Protein AF-A0A920DRE2-F1 (afdb_monomer)

Radius of gyration: 30.65 Å; Cα contacts (8 Å, |Δi|>4): 405; chains: 1; bounding box: 50×64×79 Å

Structure (mmCIF, N/CA/C/O backbone):
data_AF-A0A920DRE2-F1
#
_entry.id   AF-A0A920DRE2-F1
#
loop_
_atom_site.group_PDB
_atom_site.id
_atom_site.type_symbol
_atom_site.label_atom_id
_atom_site.label_alt_id
_atom_site.label_comp_id
_atom_site.label_asym_id
_atom_site.label_entity_id
_atom_site.label_seq_id
_atom_site.pdbx_PDB_ins_code
_atom_site.Cartn_x
_atom_site.Cartn_y
_atom_site.Cartn_z
_atom_site.occupancy
_atom_site.B_iso_or_equiv
_atom_site.auth_seq_id
_atom_site.auth_comp_id
_atom_site.auth_asym_id
_atom_site.auth_atom_id
_atom_site.pdbx_PDB_model_num
ATOM 1 N N . MET A 1 1 ? 18.355 39.185 28.188 1.00 33.84 1 MET A N 1
ATOM 2 C CA . MET A 1 1 ? 17.967 39.351 26.769 1.00 33.84 1 MET A CA 1
ATOM 3 C C . MET A 1 1 ? 16.450 39.347 26.706 1.00 33.84 1 MET A C 1
ATOM 5 O O . MET A 1 1 ? 15.840 38.519 27.370 1.00 33.84 1 MET A O 1
ATOM 9 N N . LYS A 1 2 ? 15.850 40.334 26.035 1.00 27.66 2 LYS A N 1
ATOM 10 C CA . LYS A 1 2 ? 14.394 40.517 25.952 1.00 27.66 2 LYS A CA 1
ATOM 11 C C . LYS A 1 2 ? 13.778 39.334 25.193 1.00 27.66 2 LYS A C 1
ATOM 13 O O . LYS A 1 2 ? 14.087 39.172 24.019 1.00 27.66 2 LYS A O 1
ATOM 18 N N . LYS A 1 3 ? 12.932 38.526 25.841 1.00 26.20 3 LYS A N 1
ATOM 19 C CA . LYS A 1 3 ? 12.047 37.589 25.134 1.00 26.20 3 LYS A CA 1
ATOM 20 C C . LYS A 1 3 ? 10.824 38.381 24.666 1.00 26.20 3 LYS A C 1
ATOM 22 O O . LYS A 1 3 ? 10.102 38.941 25.489 1.00 26.20 3 LYS A O 1
ATOM 27 N N . SER A 1 4 ? 10.663 38.504 23.353 1.00 25.48 4 SER A N 1
ATOM 28 C CA . SER A 1 4 ? 9.480 39.104 22.737 1.00 25.48 4 SER A CA 1
ATOM 29 C C . SER A 1 4 ? 8.322 38.113 22.815 1.00 25.48 4 SER A C 1
ATOM 31 O O . SER A 1 4 ? 8.439 36.993 22.329 1.00 25.48 4 SER A O 1
ATOM 33 N N . PHE A 1 5 ? 7.216 38.530 23.426 1.00 26.61 5 PHE A N 1
ATOM 34 C CA . PHE A 1 5 ? 5.948 37.808 23.409 1.00 26.61 5 PHE A CA 1
ATOM 35 C C . PHE A 1 5 ? 5.155 38.259 22.179 1.00 26.61 5 PHE A C 1
ATOM 37 O O . PHE A 1 5 ? 4.789 39.432 22.091 1.00 26.61 5 PHE A O 1
ATOM 44 N N . TYR A 1 6 ? 4.874 37.352 21.246 1.00 24.66 6 TYR A N 1
ATOM 45 C CA . TYR A 1 6 ? 3.867 37.579 20.211 1.00 24.66 6 TYR A CA 1
ATOM 46 C C . TYR A 1 6 ? 2.564 36.920 20.671 1.00 24.66 6 TYR A C 1
ATOM 48 O O . TYR A 1 6 ? 2.506 35.713 20.880 1.00 24.66 6 TYR A O 1
ATOM 56 N N . LYS A 1 7 ? 1.542 37.748 20.910 1.00 25.42 7 LYS A N 1
ATOM 57 C CA . LYS A 1 7 ? 0.188 37.346 21.311 1.00 25.42 7 LYS A CA 1
ATOM 58 C C . LYS A 1 7 ? -0.649 37.081 20.058 1.00 25.42 7 LYS A C 1
ATOM 60 O O . LYS A 1 7 ? -0.904 38.018 19.304 1.00 25.42 7 LYS A O 1
ATOM 65 N N . LEU A 1 8 ? -1.123 35.850 19.886 1.00 22.75 8 LEU A N 1
ATOM 66 C CA . LEU A 1 8 ? -2.226 35.500 18.990 1.00 22.75 8 LEU A CA 1
ATOM 67 C C . LEU A 1 8 ? -3.321 34.870 19.862 1.00 22.75 8 LEU A C 1
ATOM 69 O O . LEU A 1 8 ? -3.057 33.898 20.560 1.00 22.75 8 LEU A O 1
ATOM 73 N N . TYR A 1 9 ? -4.517 35.459 19.884 1.00 25.69 9 TYR A N 1
ATOM 74 C CA . TYR A 1 9 ? -5.671 34.913 20.607 1.00 25.69 9 TYR A CA 1
ATOM 75 C C . TYR A 1 9 ? -6.616 34.261 19.605 1.00 25.69 9 TYR A C 1
ATOM 77 O O . TYR A 1 9 ? -7.037 34.921 18.656 1.00 25.69 9 TYR A O 1
ATOM 85 N N . MET A 1 10 ? -6.968 32.999 19.843 1.00 23.86 10 MET A N 1
ATOM 86 C CA . MET A 1 10 ? -7.998 32.274 19.105 1.00 23.86 10 MET A CA 1
ATOM 87 C C . MET A 1 10 ? -8.999 31.709 20.118 1.00 23.86 10 MET A C 1
ATOM 89 O O . MET A 1 10 ? -8.646 30.889 20.960 1.00 23.86 10 MET A O 1
ATOM 93 N N . VAL A 1 11 ? -10.244 32.182 20.067 1.00 26.33 11 VAL A N 1
ATOM 94 C CA . VAL A 1 11 ? -11.384 31.515 20.707 1.00 26.33 11 VAL A CA 1
ATOM 95 C C . VAL A 1 11 ? -11.780 30.373 19.776 1.00 26.33 11 VAL A C 1
ATOM 97 O O . VAL A 1 11 ? -12.257 30.635 18.673 1.00 26.33 11 VAL A O 1
ATOM 100 N N . VAL A 1 12 ? -11.569 29.122 20.185 1.00 27.23 12 VAL A N 1
ATOM 101 C CA . VAL A 1 12 ? -12.000 27.954 19.405 1.00 27.23 12 VAL A CA 1
ATOM 102 C C . VAL A 1 12 ? -13.261 27.376 20.038 1.00 27.23 12 VAL A C 1
ATOM 104 O O . VAL A 1 12 ? -13.226 26.620 21.005 1.00 27.23 12 VAL A O 1
ATOM 107 N N . LEU A 1 13 ? -14.399 27.756 19.454 1.00 27.34 13 LEU A N 1
ATOM 108 C CA . LEU A 1 13 ? -15.545 26.862 19.330 1.00 27.34 13 LEU A CA 1
ATOM 109 C C . LEU A 1 13 ? -15.077 25.634 18.540 1.00 27.34 13 LEU A C 1
ATOM 111 O O . LEU A 1 13 ? -14.463 25.804 17.490 1.00 27.34 13 LEU A O 1
ATOM 115 N N . LEU A 1 14 ? -15.350 24.439 19.069 1.00 29.88 14 LEU A N 1
ATOM 116 C CA . LEU A 1 14 ? -15.092 23.119 18.478 1.00 29.88 14 LEU A CA 1
ATOM 117 C C . LEU A 1 14 ? -14.875 23.130 16.953 1.00 29.88 14 LEU A C 1
ATOM 119 O O . LEU A 1 14 ? -15.844 23.154 16.200 1.00 29.88 14 LEU A O 1
ATOM 123 N N . PHE A 1 15 ? -13.619 23.008 16.521 1.00 23.97 15 PHE A N 1
ATOM 124 C CA . PHE A 1 15 ? -13.253 22.384 15.250 1.00 23.97 15 PHE A CA 1
ATOM 125 C C . PHE A 1 15 ? -11.921 21.633 15.419 1.00 23.97 15 PHE A C 1
ATOM 127 O O . PHE A 1 15 ? -10.964 22.211 15.938 1.00 23.97 15 PHE A O 1
ATOM 134 N N . PRO A 1 16 ? -11.840 20.354 15.005 1.00 30.47 16 PRO A N 1
ATOM 135 C CA . PRO A 1 16 ? -10.576 19.642 14.901 1.00 30.47 16 PRO A CA 1
ATOM 136 C C . PRO A 1 16 ? -9.774 20.232 13.734 1.00 30.47 16 PRO A C 1
ATOM 138 O O . PRO A 1 16 ? -10.354 20.563 12.705 1.00 30.47 16 PRO A O 1
ATOM 141 N N . CYS A 1 17 ? -8.455 20.357 13.908 1.00 30.59 17 CYS A N 1
ATOM 142 C CA . CYS A 1 17 ? -7.470 20.697 12.874 1.00 30.59 17 CYS A CA 1
ATOM 143 C C . CYS A 1 17 ? -7.881 21.790 11.868 1.00 30.59 17 CYS A C 1
ATOM 145 O O . CYS A 1 17 ? -8.391 21.500 10.792 1.00 30.59 17 CYS A O 1
ATOM 147 N N . TYR A 1 18 ? -7.495 23.037 12.138 1.00 30.70 18 TYR A N 1
ATOM 148 C CA . TYR A 1 18 ? -7.110 23.945 11.058 1.00 30.70 18 TYR A CA 1
ATOM 149 C C . TYR 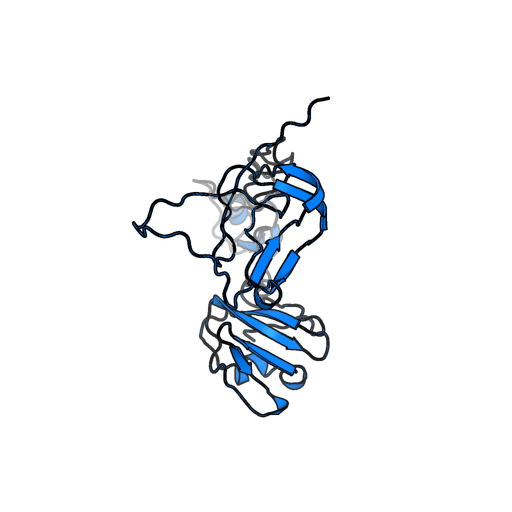A 1 18 ? -5.790 24.627 11.410 1.00 30.70 18 TYR A C 1
ATOM 151 O O . TYR A 1 18 ? -5.734 25.691 12.021 1.00 30.70 18 TYR A O 1
ATOM 159 N N . MET A 1 19 ? -4.708 23.972 10.986 1.00 40.88 19 MET A N 1
ATOM 160 C CA . MET A 1 19 ? -3.486 24.660 10.604 1.00 40.88 19 MET A CA 1
ATOM 161 C C . MET A 1 19 ? -3.821 25.679 9.516 1.00 40.88 19 MET A C 1
ATOM 163 O O . MET A 1 19 ? -4.183 25.271 8.426 1.00 40.88 19 MET A O 1
ATOM 167 N N . TYR A 1 20 ? -3.691 26.972 9.797 1.00 30.67 20 TYR A N 1
ATOM 168 C CA . TYR A 1 20 ? -3.293 28.037 8.862 1.00 30.67 20 TYR A CA 1
ATOM 169 C C . TYR A 1 20 ? -2.983 29.247 9.766 1.00 30.67 20 TYR A C 1
ATOM 171 O O . TYR A 1 20 ? -3.849 29.691 10.505 1.00 30.67 20 TYR A O 1
ATOM 179 N N . SER A 1 21 ? -1.778 29.809 9.848 1.00 33.06 21 SER A N 1
ATOM 180 C CA . SER A 1 21 ? -0.809 30.057 8.786 1.00 33.06 21 SER A CA 1
ATOM 181 C C . SER A 1 21 ? 0.595 30.359 9.350 1.00 33.06 21 SER A C 1
ATOM 183 O O . SER A 1 21 ? 0.713 31.143 10.289 1.00 33.06 21 SER A O 1
ATOM 185 N N . GLN A 1 22 ? 1.625 29.859 8.656 1.00 36.50 22 GLN A N 1
ATOM 186 C CA . GLN A 1 22 ? 3.032 30.319 8.643 1.00 36.50 22 GLN A CA 1
ATOM 187 C C . GLN A 1 22 ? 4.060 29.790 9.655 1.00 36.50 22 GLN A C 1
ATOM 189 O O . GLN A 1 22 ? 5.077 30.438 9.886 1.00 36.50 22 GLN A O 1
ATOM 194 N N . SER A 1 23 ? 3.930 28.552 10.116 1.00 47.53 23 SER A N 1
ATOM 195 C CA . SER A 1 23 ? 5.134 27.798 10.480 1.00 47.53 23 SER A CA 1
ATOM 196 C C . SER A 1 23 ? 4.833 26.311 10.415 1.00 47.53 23 SER A C 1
ATOM 198 O O . SER A 1 23 ? 4.235 25.768 11.342 1.00 47.53 23 SER A O 1
ATOM 200 N N . ASN A 1 24 ? 5.224 25.650 9.321 1.00 63.78 24 ASN A N 1
ATOM 201 C CA . ASN A 1 24 ? 5.380 24.201 9.354 1.00 63.78 24 ASN A CA 1
ATOM 202 C C . ASN A 1 24 ? 6.429 23.950 10.432 1.00 63.78 24 ASN A C 1
ATOM 204 O O . ASN A 1 24 ? 7.596 24.193 10.172 1.00 63.78 24 ASN A O 1
ATOM 208 N N . THR A 1 25 ? 6.039 23.629 11.658 1.00 67.69 25 THR A N 1
ATOM 209 C CA . THR A 1 25 ? 6.980 23.398 12.754 1.00 67.69 25 THR A CA 1
ATOM 210 C C . THR A 1 25 ? 6.566 22.151 13.507 1.00 67.69 25 THR A C 1
ATOM 212 O O . THR A 1 25 ? 5.370 21.910 13.661 1.00 67.69 25 THR A O 1
ATOM 215 N N . TYR A 1 26 ? 7.536 21.361 13.954 1.00 74.56 26 TYR A N 1
ATOM 216 C CA . TYR A 1 26 ? 7.317 20.223 14.845 1.00 74.56 26 TYR A CA 1
ATOM 217 C C . TYR A 1 26 ? 8.166 20.374 16.109 1.00 74.56 26 TYR A C 1
ATOM 219 O O . TYR A 1 26 ? 9.116 21.158 16.144 1.00 74.56 26 TYR A O 1
ATOM 227 N N . CYS A 1 27 ? 7.780 19.656 17.161 1.00 74.06 27 CYS A N 1
ATOM 228 C CA . CYS A 1 27 ? 8.502 19.636 18.425 1.00 74.06 27 CYS A CA 1
ATOM 229 C C . CYS A 1 27 ? 9.644 18.616 18.354 1.00 74.06 27 CYS A C 1
ATOM 231 O O . CYS A 1 27 ? 9.386 17.414 18.275 1.00 74.06 27 CYS A O 1
ATOM 233 N N . GLU A 1 28 ? 10.895 19.075 18.404 1.00 75.94 28 GLU A N 1
ATOM 234 C CA . GLU A 1 28 ? 12.047 18.217 18.699 1.00 75.94 28 GLU A CA 1
ATOM 235 C C . GLU A 1 28 ? 12.201 18.092 20.215 1.00 75.94 28 GLU A C 1
ATOM 237 O O . GLU A 1 28 ? 12.994 18.782 20.857 1.00 75.94 28 GLU A O 1
ATOM 242 N N . GLY A 1 29 ? 11.366 17.238 20.797 1.00 74.75 29 GLY A N 1
ATOM 243 C CA . GLY A 1 29 ? 11.276 17.027 22.233 1.00 74.75 29 GLY A CA 1
ATOM 244 C C . GLY A 1 29 ? 9.998 16.285 22.594 1.00 74.75 29 GLY A C 1
ATOM 245 O O . GLY A 1 29 ? 9.343 15.686 21.739 1.00 74.75 29 GLY A O 1
ATOM 246 N N . GLU A 1 30 ? 9.636 16.327 23.870 1.00 76.56 30 GLU A N 1
ATOM 247 C CA . GLU A 1 30 ? 8.360 15.785 24.322 1.00 76.56 30 GLU A CA 1
ATOM 248 C C . GLU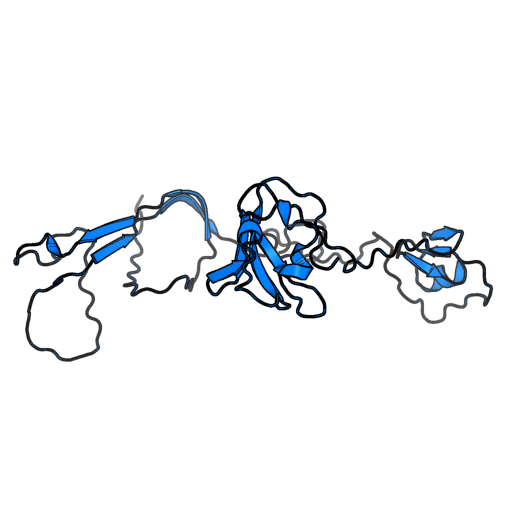 A 1 30 ? 7.274 16.856 24.175 1.00 76.56 30 GLU A C 1
ATOM 250 O O . GLU A 1 30 ? 7.407 17.979 24.667 1.00 76.56 30 GLU A O 1
ATOM 255 N N . TRP A 1 31 ? 6.191 16.526 23.470 1.00 78.94 31 TRP A N 1
ATOM 256 C CA . TRP A 1 31 ? 5.009 17.378 23.456 1.00 78.94 31 TRP A CA 1
ATOM 257 C C . TRP A 1 31 ? 4.231 17.153 24.749 1.00 78.94 31 TRP A C 1
ATOM 259 O O . TRP A 1 31 ? 3.712 16.063 24.985 1.00 78.94 31 TRP A O 1
ATOM 269 N N . ILE A 1 32 ? 4.162 18.179 25.594 1.00 74.44 32 ILE A N 1
ATOM 270 C CA . ILE A 1 32 ? 3.475 18.101 26.876 1.00 74.44 32 ILE A CA 1
ATOM 271 C C . ILE A 1 32 ? 2.060 18.631 26.695 1.00 74.44 32 ILE A C 1
ATOM 273 O O . ILE A 1 32 ? 1.843 19.835 26.543 1.00 74.44 32 ILE A O 1
ATOM 277 N N . GLU A 1 33 ? 1.089 17.723 26.750 1.00 76.12 33 GLU A N 1
ATOM 278 C CA . GLU A 1 33 ? -0.322 18.089 26.750 1.00 76.12 33 GLU A CA 1
ATOM 279 C C . GLU A 1 33 ? -0.727 18.655 28.115 1.00 76.12 33 GLU A C 1
ATOM 281 O O . GLU A 1 33 ? -0.626 17.988 29.149 1.00 76.12 33 GLU A O 1
ATOM 286 N N . GLN A 1 34 ? -1.209 19.899 28.132 1.00 67.44 34 GLN A N 1
ATOM 287 C CA . GLN A 1 34 ? -1.695 20.555 29.347 1.00 67.44 34 GLN A CA 1
ATOM 288 C C . GLN A 1 34 ? -3.077 21.148 29.130 1.00 67.44 34 GLN A C 1
ATOM 290 O O . GLN A 1 34 ? -3.251 22.351 28.947 1.00 67.44 34 GLN A O 1
ATOM 295 N N . ILE A 1 35 ? -4.081 20.283 29.214 1.00 66.75 35 ILE A N 1
ATOM 296 C CA . ILE A 1 35 ? -5.480 20.667 29.068 1.00 66.75 35 ILE A CA 1
ATOM 297 C C . ILE A 1 35 ? -6.120 20.760 30.450 1.00 66.75 35 ILE A C 1
ATOM 299 O O . ILE A 1 35 ? -6.204 19.776 31.185 1.00 66.75 35 ILE A O 1
ATOM 303 N N . THR A 1 36 ? -6.610 21.945 30.806 1.00 62.81 36 THR A N 1
ATOM 304 C CA . THR A 1 36 ? -7.344 22.163 32.058 1.00 62.81 36 THR A CA 1
ATOM 305 C C . THR A 1 36 ? -8.793 22.518 31.763 1.00 62.81 36 THR A C 1
ATOM 307 O O . THR A 1 36 ? -9.072 23.517 31.106 1.00 62.81 36 THR A O 1
ATOM 310 N N . THR A 1 37 ? -9.726 21.706 32.264 1.00 57.59 37 THR A N 1
ATOM 311 C CA . THR A 1 37 ? -11.170 21.932 32.099 1.00 57.59 37 THR A CA 1
ATOM 312 C C . THR A 1 37 ? -11.787 22.416 33.406 1.00 57.59 37 THR A C 1
ATOM 314 O O . THR A 1 37 ? -11.681 21.756 34.439 1.00 57.59 37 THR A O 1
ATOM 317 N N . TYR A 1 38 ? -12.478 23.549 33.355 1.00 58.09 38 TYR A N 1
ATOM 318 C CA . TYR A 1 38 ? -13.209 24.134 34.471 1.00 58.09 38 TYR A CA 1
ATOM 319 C C . TYR A 1 38 ? -14.711 24.025 34.227 1.00 58.09 38 TYR A C 1
ATOM 321 O O . TYR A 1 38 ? -15.209 24.423 33.177 1.00 58.09 38 TYR A O 1
ATOM 329 N N . ASN A 1 39 ? -15.449 23.528 35.219 1.00 52.97 39 ASN A N 1
ATOM 330 C CA . ASN A 1 39 ? -16.907 23.587 35.217 1.00 52.97 39 ASN A CA 1
ATOM 331 C C . ASN A 1 39 ? -17.358 24.959 35.722 1.00 52.97 39 ASN A C 1
ATOM 333 O O . ASN A 1 39 ? -16.993 25.369 36.826 1.00 52.97 39 ASN A O 1
ATOM 337 N N . CYS A 1 40 ? -18.200 25.647 34.958 1.00 51.44 40 CYS A N 1
ATOM 338 C CA . CYS A 1 40 ? -18.738 26.942 35.362 1.00 51.44 40 CYS A CA 1
ATOM 339 C C . CYS A 1 40 ? -19.750 26.855 36.522 1.00 51.44 40 CYS A C 1
ATOM 341 O O . CYS A 1 40 ? -20.127 27.875 37.084 1.00 51.44 40 CYS A O 1
ATOM 343 N N . SER A 1 41 ? -20.163 25.650 36.927 1.00 48.97 41 SER A N 1
ATOM 344 C CA . SER A 1 41 ? -21.101 25.405 38.032 1.00 48.97 41 SER A CA 1
ATOM 345 C C . SER A 1 41 ? -20.524 25.633 39.440 1.00 48.97 41 SER A 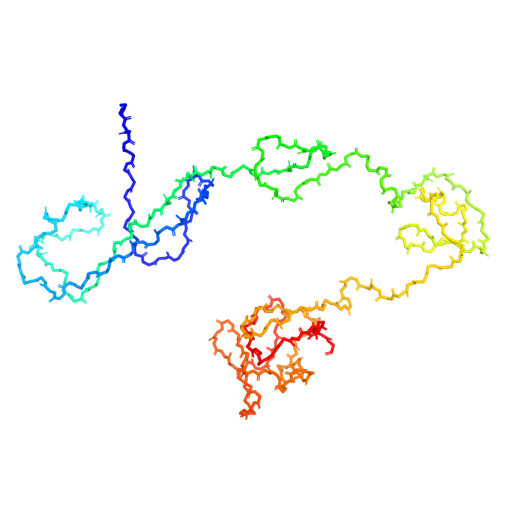C 1
ATOM 347 O O . SER A 1 41 ? -21.270 25.561 40.412 1.00 48.97 41 SER A O 1
ATOM 349 N N . SER A 1 42 ? -19.225 25.927 39.566 1.00 45.47 42 SER A N 1
ATOM 350 C CA . SER A 1 42 ? -18.546 26.180 40.851 1.00 45.47 42 SER A CA 1
ATOM 351 C C . SER A 1 42 ? -18.404 27.669 41.205 1.00 45.47 42 SER A C 1
ATOM 353 O O . SER A 1 42 ? -17.916 27.997 42.287 1.00 45.47 42 SER A O 1
ATOM 355 N N . PHE A 1 43 ? -18.792 28.579 40.307 1.00 47.88 43 PHE A N 1
ATOM 356 C CA . PHE A 1 43 ? -18.660 30.021 40.507 1.00 47.88 43 PHE A CA 1
ATOM 357 C C . PHE A 1 43 ? -19.996 30.605 40.976 1.00 47.88 43 PHE A C 1
ATOM 359 O O . PHE A 1 43 ? -20.886 30.874 40.175 1.00 47.88 43 PHE A O 1
ATOM 366 N N . ASN A 1 44 ? -20.146 30.808 42.287 1.00 44.25 44 ASN A N 1
ATOM 367 C CA . ASN A 1 44 ? -21.280 31.555 42.829 1.00 44.25 44 ASN A CA 1
ATOM 368 C C . ASN A 1 44 ? -21.169 33.036 42.420 1.00 44.25 44 ASN A C 1
ATOM 370 O O . ASN A 1 44 ? -20.309 33.753 42.924 1.00 44.25 44 ASN A O 1
ATOM 374 N N . GLU A 1 45 ? -22.030 33.438 41.483 1.00 46.56 45 GLU A N 1
ATOM 375 C CA . GLU A 1 45 ? -22.596 34.764 41.151 1.00 46.56 45 GLU A CA 1
ATOM 376 C C . GLU A 1 45 ? -21.736 36.056 41.154 1.00 46.56 45 GLU A C 1
ATOM 378 O O . GLU A 1 45 ? -22.261 37.104 40.782 1.00 46.56 45 GLU A O 1
ATOM 383 N N . GLN A 1 46 ? -20.436 36.061 41.468 1.00 45.25 46 GLN A N 1
ATOM 384 C CA . GLN A 1 46 ? -19.630 37.302 41.471 1.00 45.25 46 GLN A CA 1
ATOM 385 C C . GLN A 1 46 ? -18.187 37.195 40.956 1.00 45.25 46 GLN A C 1
ATOM 387 O O . GLN A 1 46 ? -17.385 38.096 41.197 1.00 45.25 46 GLN A O 1
ATOM 392 N N . VAL A 1 47 ? -17.832 36.162 40.193 1.00 41.94 47 VAL A N 1
ATOM 393 C CA . VAL A 1 47 ? -16.511 36.120 39.545 1.00 41.94 47 VAL A CA 1
ATOM 394 C C . VAL A 1 47 ? -16.657 36.538 38.085 1.00 41.94 47 VAL A C 1
ATOM 396 O O . VAL A 1 47 ? -16.952 35.719 37.219 1.00 41.94 47 VAL A O 1
ATOM 399 N N . SER A 1 48 ? -16.463 37.832 37.811 1.00 45.28 48 SER A N 1
ATOM 400 C CA . SER A 1 48 ? -16.085 38.279 36.471 1.00 45.28 48 SER A CA 1
ATOM 401 C C . SER A 1 48 ? -14.757 37.601 36.108 1.00 45.28 48 SER A C 1
ATOM 403 O O . SER A 1 48 ? -13.890 37.419 36.968 1.00 45.28 48 SER A O 1
ATOM 405 N N . CYS A 1 49 ? -14.551 37.240 34.838 1.00 40.94 49 CYS A N 1
ATOM 406 C CA . CYS A 1 49 ? -13.286 36.672 34.337 1.00 40.94 49 CYS A CA 1
ATOM 407 C C . CYS A 1 49 ? -12.068 37.619 34.489 1.00 40.94 49 CYS A C 1
ATOM 409 O O . CYS A 1 49 ? -11.008 37.361 33.930 1.00 40.94 49 CYS A O 1
ATOM 411 N N . GLU A 1 50 ? -12.204 38.722 35.227 1.00 42.06 50 GLU A N 1
ATOM 412 C CA . GLU A 1 50 ? -11.186 39.743 35.474 1.00 42.06 50 GLU A CA 1
ATOM 413 C C . GLU A 1 50 ? -10.076 39.269 36.424 1.00 42.06 50 GLU A C 1
ATOM 415 O O . GLU A 1 50 ? -9.010 39.877 36.446 1.00 42.06 50 GLU A O 1
ATOM 420 N N . ASN A 1 51 ? -10.288 38.178 37.173 1.00 41.62 51 ASN A N 1
ATOM 421 C CA . ASN A 1 51 ? -9.306 37.637 38.124 1.00 41.62 51 ASN A CA 1
ATOM 422 C C . ASN A 1 51 ? -8.588 36.360 37.646 1.00 41.62 51 ASN A C 1
ATOM 424 O O . ASN A 1 51 ? -7.888 35.726 38.436 1.00 41.62 51 ASN A O 1
ATOM 428 N N . ILE A 1 52 ? -8.746 35.968 36.377 1.00 44.41 52 ILE A N 1
ATOM 429 C CA . ILE A 1 52 ? -7.980 34.866 35.781 1.00 44.41 52 ILE A CA 1
ATOM 430 C C . ILE A 1 52 ? -6.831 35.471 34.973 1.00 44.41 52 ILE A C 1
ATOM 432 O O . ILE A 1 52 ? -7.051 36.130 33.954 1.00 44.41 52 ILE A O 1
ATOM 436 N N . ASP A 1 53 ? -5.601 35.253 35.440 1.00 37.88 53 ASP A N 1
ATOM 437 C CA . ASP A 1 53 ? -4.389 35.695 34.750 1.00 37.88 53 ASP A CA 1
ATOM 438 C C . ASP A 1 53 ? -4.325 35.025 33.363 1.00 37.88 53 ASP A C 1
ATOM 440 O O . ASP A 1 53 ? -4.254 33.802 33.258 1.00 37.88 53 ASP A O 1
ATOM 444 N N . GLY A 1 54 ? -4.453 35.820 32.293 1.00 35.34 54 GLY A N 1
ATOM 445 C CA . GLY A 1 54 ? -4.542 35.339 30.904 1.00 35.34 54 GLY A CA 1
ATOM 446 C C . GLY A 1 54 ? -5.875 35.594 30.184 1.00 35.34 54 GLY A C 1
ATOM 447 O O . GLY A 1 54 ? -5.911 35.510 28.954 1.00 35.34 54 GLY A O 1
ATOM 448 N N . CYS A 1 55 ? -6.946 35.986 30.884 1.00 36.12 55 CYS A N 1
ATOM 449 C CA . CYS A 1 55 ? -8.198 36.399 30.242 1.00 36.12 55 CYS A CA 1
ATOM 450 C C . CYS A 1 55 ? -8.082 37.819 29.660 1.00 36.12 55 CYS A C 1
ATOM 452 O O . CYS A 1 55 ? -7.811 38.780 30.377 1.00 36.12 55 CYS A O 1
ATOM 454 N N . ILE A 1 56 ? -8.326 37.977 28.354 1.00 35.22 56 ILE A N 1
ATOM 455 C CA . ILE A 1 56 ? -8.566 39.291 27.742 1.00 35.22 56 ILE A CA 1
ATOM 456 C C . ILE A 1 56 ? -9.988 39.331 27.193 1.00 35.22 56 ILE A C 1
ATOM 458 O O . ILE A 1 56 ? -10.405 38.424 26.476 1.00 35.22 56 ILE A O 1
ATOM 462 N N . TRP A 1 57 ? -10.702 40.421 27.468 1.00 34.88 57 TRP A N 1
ATOM 463 C CA . TRP A 1 57 ? -11.925 40.771 26.756 1.00 34.88 57 TRP A CA 1
ATOM 464 C C . TRP A 1 57 ? -11.638 40.922 25.256 1.00 34.88 57 TRP A C 1
ATOM 466 O O . TRP A 1 57 ? -10.929 41.844 24.847 1.00 34.88 57 TRP A O 1
ATOM 476 N N . GLN A 1 58 ? -12.205 40.051 24.422 1.00 35.09 58 GLN A N 1
ATOM 477 C CA . GLN A 1 58 ? -12.334 40.313 22.991 1.00 35.09 58 GLN A CA 1
ATOM 478 C C . GLN A 1 58 ? -13.782 40.685 22.683 1.00 35.09 58 GLN A C 1
ATOM 480 O O . GLN A 1 58 ? -14.688 39.866 22.793 1.00 35.09 58 GLN A O 1
ATOM 485 N N . TYR A 1 59 ? -13.992 41.939 22.284 1.00 32.66 59 TYR A N 1
ATOM 486 C CA . TYR A 1 59 ? -15.243 42.367 21.670 1.00 32.66 59 TYR A CA 1
ATOM 487 C C . TYR A 1 59 ? -15.325 41.752 20.269 1.00 32.66 59 TYR A C 1
ATOM 489 O O . TYR A 1 59 ? -14.682 42.245 19.342 1.00 32.66 59 TYR A O 1
ATOM 497 N N . SER A 1 60 ? -16.108 40.688 20.091 1.00 32.22 60 SER A N 1
ATOM 498 C CA . SER A 1 60 ? -16.525 40.259 18.758 1.00 32.22 60 SER A CA 1
ATOM 499 C C . SER A 1 60 ? -17.721 41.111 18.324 1.00 32.22 60 SER A C 1
ATOM 501 O O . SER A 1 60 ? -18.746 41.200 18.999 1.00 32.22 60 SER A O 1
ATOM 503 N N . TRP A 1 61 ? -17.571 41.821 17.208 1.00 26.42 61 TRP A N 1
ATOM 504 C CA . TRP A 1 61 ? -18.656 42.609 16.632 1.00 26.42 61 TRP A CA 1
ATOM 505 C C . TRP A 1 61 ? -19.648 41.675 15.942 1.00 26.42 61 TRP A C 1
ATOM 507 O O . TRP A 1 61 ? -19.376 41.146 14.868 1.00 26.42 61 TRP A O 1
ATOM 517 N N . GLY A 1 62 ? -20.805 41.494 16.574 1.00 28.89 62 GLY A N 1
ATOM 518 C CA . GLY A 1 62 ? -21.902 40.694 16.046 1.00 28.89 62 GLY A CA 1
ATOM 519 C C . GLY A 1 62 ? -23.125 40.716 16.956 1.00 28.89 62 GLY A C 1
ATOM 520 O O . GLY A 1 62 ? -23.551 39.670 17.421 1.00 28.89 62 GLY A O 1
ATOM 521 N N . GLY A 1 63 ? -23.685 41.902 17.215 1.00 27.03 63 GLY A N 1
ATOM 522 C CA . GLY A 1 63 ? -24.997 42.042 17.854 1.00 27.03 63 GLY A CA 1
ATOM 523 C C . GLY A 1 63 ? -25.041 43.096 18.955 1.00 27.03 63 GLY A C 1
ATOM 524 O O . GLY A 1 63 ? -24.245 43.085 19.887 1.00 27.03 63 GLY A O 1
ATOM 525 N N . TRP A 1 64 ? -26.004 44.011 18.851 1.00 29.20 64 TRP A N 1
ATOM 526 C CA . TRP A 1 64 ? -26.385 44.874 19.961 1.00 29.20 64 TRP A CA 1
ATOM 527 C C . TRP A 1 64 ? -27.169 44.042 20.974 1.00 29.20 64 TRP A C 1
ATOM 529 O O . TRP A 1 64 ? -28.322 43.694 20.727 1.00 29.20 64 TRP A O 1
ATOM 539 N N . VAL A 1 65 ? -26.575 43.789 22.135 1.00 31.94 65 VAL A N 1
ATOM 540 C CA . VAL A 1 65 ? -27.344 43.638 23.369 1.00 31.94 65 VAL A CA 1
ATOM 541 C C . VAL A 1 65 ? -26.748 44.598 24.383 1.00 31.94 65 VAL A C 1
ATOM 543 O O . VAL A 1 65 ? -25.639 44.436 24.881 1.00 31.94 65 VAL A O 1
ATOM 546 N N . SER A 1 66 ? -27.485 45.677 24.610 1.00 32.66 66 SER A N 1
ATOM 547 C CA . SER A 1 66 ? -27.316 46.553 25.754 1.00 32.66 66 SER A CA 1
ATOM 548 C C . SER A 1 66 ? -27.679 45.779 27.016 1.00 32.66 66 SER A C 1
ATOM 550 O O . SER A 1 66 ? -28.824 45.351 27.156 1.00 32.66 66 SER A O 1
ATOM 552 N N . GLY A 1 67 ? -26.738 45.649 2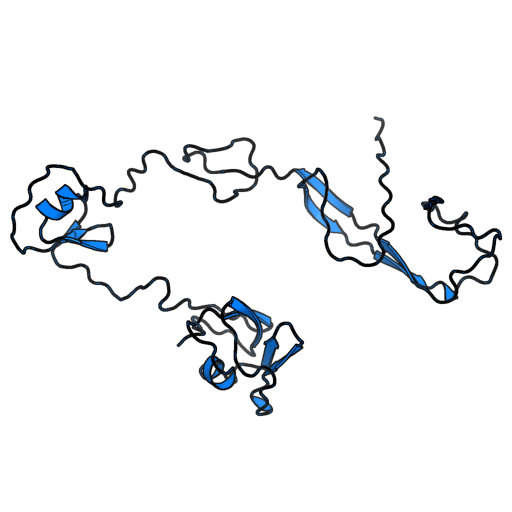7.941 1.00 30.00 67 GLY A N 1
ATOM 553 C CA . GLY A 1 67 ? -27.005 45.105 29.266 1.00 30.00 67 GLY A CA 1
ATOM 554 C C . GLY A 1 67 ? -25.881 44.191 29.698 1.00 30.00 67 GLY A C 1
ATOM 555 O O . GLY A 1 67 ? -25.737 43.094 29.174 1.00 30.00 67 GLY A O 1
ATOM 556 N N . GLY A 1 68 ? -25.077 44.654 30.651 1.00 44.44 68 GLY A N 1
ATOM 557 C CA . GLY A 1 68 ? -24.230 43.746 31.403 1.00 44.44 68 GLY A CA 1
ATOM 558 C C . GLY A 1 68 ? -25.117 42.733 32.119 1.00 44.44 68 GLY A C 1
ATOM 559 O O . GLY A 1 68 ? -25.992 43.111 32.894 1.00 44.44 68 GLY A O 1
ATOM 560 N N . SER A 1 69 ? -24.881 41.458 31.862 1.00 39.00 69 SER A N 1
ATOM 561 C CA . SER A 1 69 ? -25.222 40.394 32.787 1.00 39.00 69 SER A CA 1
ATOM 562 C C . SER A 1 69 ? -24.119 39.354 32.710 1.00 39.00 69 SER A C 1
ATOM 564 O O . SER A 1 69 ? -23.667 38.978 31.628 1.00 39.00 69 SER A O 1
ATOM 566 N N . ASN A 1 70 ? -23.680 38.932 33.891 1.00 49.12 70 ASN A N 1
ATOM 567 C CA . ASN A 1 70 ? -22.978 37.678 34.113 1.00 49.12 70 ASN A CA 1
ATOM 568 C C . ASN A 1 70 ? -23.706 36.540 33.370 1.00 49.12 70 ASN A C 1
ATOM 570 O O . ASN A 1 70 ? -24.884 36.705 33.065 1.00 49.12 70 ASN A O 1
ATOM 574 N N . ASP A 1 71 ? -23.008 35.443 33.049 1.00 41.81 71 ASP A N 1
ATOM 575 C CA . ASP A 1 71 ? -23.505 34.058 33.202 1.00 41.81 71 A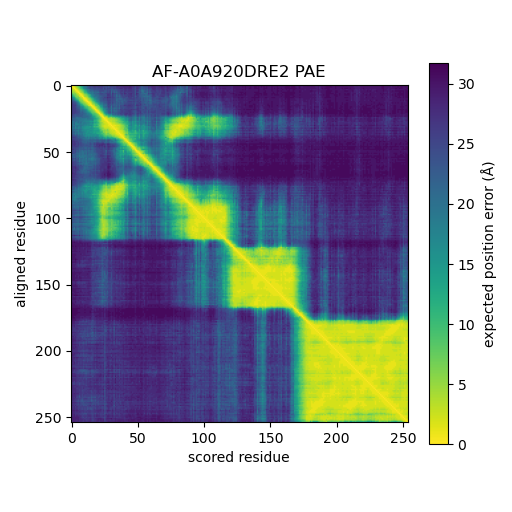SP A CA 1
ATOM 576 C C . ASP A 1 71 ? -22.767 33.079 32.266 1.00 41.81 71 ASP A C 1
ATOM 578 O O . ASP A 1 71 ? -23.164 32.846 31.126 1.00 41.81 71 ASP A O 1
ATOM 582 N N . CYS A 1 72 ? -21.732 32.402 32.781 1.00 44.31 72 CYS A N 1
ATOM 583 C CA . CYS A 1 72 ? -21.455 31.032 32.340 1.00 44.31 72 CYS A CA 1
ATOM 584 C C . CYS A 1 72 ? -22.376 30.100 33.148 1.00 44.31 72 CYS A C 1
ATOM 586 O O . CYS A 1 72 ? -21.946 29.439 34.088 1.00 44.31 72 CYS A O 1
ATOM 588 N N . LEU A 1 73 ? -23.677 30.089 32.852 1.00 42.62 73 LEU A N 1
ATOM 589 C CA . LEU A 1 73 ? -24.620 29.189 33.520 1.00 42.62 73 LEU A CA 1
ATOM 590 C C . LEU A 1 73 ? -24.559 27.803 32.862 1.00 42.62 73 LEU A C 1
ATOM 592 O O . LEU A 1 73 ? -25.151 27.568 31.814 1.00 42.62 73 LEU A O 1
ATOM 596 N N . GLY A 1 74 ? -23.825 26.878 33.490 1.00 44.22 74 GLY A N 1
ATOM 597 C CA . GLY A 1 74 ? -23.877 25.440 33.180 1.00 44.22 74 GLY A CA 1
ATOM 598 C C . GLY A 1 74 ? -22.915 24.913 32.104 1.00 44.22 74 GLY A C 1
ATOM 599 O O . GLY A 1 74 ? -23.093 23.781 31.664 1.00 44.22 74 GLY A O 1
ATOM 600 N N . GLY A 1 75 ? -21.908 25.690 31.687 1.00 52.06 75 GLY A N 1
ATOM 601 C CA . GLY A 1 75 ? -20.900 25.277 30.694 1.00 52.06 75 GLY A CA 1
ATOM 602 C C . GLY A 1 75 ? -19.569 24.766 31.272 1.00 52.06 75 GLY A C 1
ATOM 603 O O . GLY A 1 75 ? -19.343 24.792 32.484 1.00 52.06 75 GLY A O 1
ATOM 604 N N . GLN A 1 76 ? -18.669 24.335 30.381 1.00 50.97 76 GLN A N 1
ATOM 605 C CA . GLN A 1 76 ? -17.261 24.035 30.665 1.00 50.97 76 GLN A CA 1
ATOM 606 C C . GLN A 1 76 ? -16.349 24.992 29.890 1.00 50.97 76 GLN A C 1
ATOM 608 O O . GLN A 1 76 ? -16.614 25.289 28.727 1.00 50.97 76 GLN A O 1
ATOM 613 N N . ILE A 1 77 ? -15.265 25.447 30.517 1.00 56.22 77 ILE A N 1
ATOM 614 C CA . ILE A 1 77 ? -14.179 26.191 29.867 1.00 56.22 77 ILE A CA 1
ATOM 615 C C . ILE A 1 77 ? -12.965 25.275 29.819 1.00 56.22 77 ILE A C 1
ATOM 617 O O . ILE A 1 77 ? -12.540 24.768 30.854 1.00 56.22 77 ILE A O 1
ATOM 621 N N . THR A 1 78 ? -12.396 25.092 28.633 1.00 49.56 78 THR A N 1
ATOM 622 C CA . THR A 1 78 ? -11.164 24.322 28.448 1.00 49.56 78 THR A CA 1
ATOM 623 C C . THR A 1 78 ? -10.039 25.279 28.092 1.00 49.56 78 THR A C 1
ATOM 625 O O . THR A 1 78 ? -10.178 26.077 27.167 1.00 49.56 78 THR A O 1
ATOM 628 N N . ILE A 1 79 ? -8.946 25.214 28.845 1.00 60.88 79 ILE A N 1
ATOM 629 C CA . ILE A 1 79 ? -7.709 25.938 28.569 1.00 60.88 79 ILE A CA 1
ATOM 630 C C . ILE A 1 79 ? -6.690 24.910 28.095 1.00 60.88 79 ILE A C 1
ATOM 632 O O . ILE A 1 79 ? -6.385 23.971 28.830 1.00 60.88 79 ILE A O 1
ATOM 636 N N . ASP A 1 80 ? -6.187 25.096 26.881 1.00 62.72 80 ASP A N 1
ATOM 637 C CA . ASP A 1 80 ? -5.084 24.315 26.334 1.00 62.72 80 ASP A CA 1
ATOM 638 C C . ASP A 1 80 ? -3.788 25.122 26.477 1.00 62.72 80 ASP A C 1
ATOM 640 O O . ASP A 1 80 ? -3.566 26.108 25.776 1.00 62.72 80 ASP A O 1
ATOM 644 N N . ASN A 1 81 ? -2.969 24.724 27.446 1.00 66.38 81 ASN A N 1
ATOM 645 C CA . ASN A 1 81 ? -1.640 25.267 27.705 1.00 66.38 81 ASN A CA 1
ATOM 646 C C . ASN A 1 81 ? -0.547 24.303 27.220 1.00 66.38 81 ASN A C 1
ATOM 648 O O . ASN A 1 81 ? 0.567 24.347 27.742 1.00 66.38 81 ASN A O 1
ATOM 652 N N . SER A 1 82 ? -0.855 23.400 26.283 1.00 74.00 82 SER A N 1
ATOM 653 C CA . SER A 1 82 ? 0.122 22.437 25.773 1.00 74.00 82 SER A CA 1
ATOM 654 C C . SER A 1 82 ? 1.337 23.143 25.174 1.00 74.00 82 SER A C 1
ATOM 656 O O . SER A 1 82 ? 1.222 24.197 24.542 1.00 74.00 82 SER A O 1
ATOM 658 N N . TYR A 1 83 ? 2.519 22.573 25.389 1.00 75.69 83 TYR A N 1
ATOM 659 C CA . TYR A 1 83 ? 3.776 23.153 24.929 1.00 75.69 83 TYR A CA 1
ATOM 660 C C . TYR A 1 83 ? 4.789 22.072 24.553 1.00 75.69 83 TYR A C 1
ATOM 662 O O . TYR A 1 83 ? 4.734 20.942 25.032 1.00 75.69 83 TYR A O 1
ATOM 670 N N . CYS A 1 84 ? 5.745 22.442 23.701 1.00 77.69 84 CYS A N 1
ATOM 671 C CA . CYS A 1 84 ? 6.903 21.609 23.402 1.00 77.69 84 CYS A CA 1
ATOM 672 C C . CYS A 1 84 ? 7.945 21.770 24.514 1.00 77.69 84 CYS A C 1
ATOM 674 O O . CYS A 1 84 ? 8.446 22.881 24.717 1.00 77.69 84 CYS A O 1
ATOM 676 N N . ASP A 1 85 ? 8.293 20.690 25.216 1.00 77.88 85 ASP A N 1
ATOM 677 C CA . ASP A 1 85 ? 9.455 20.648 26.113 1.00 77.88 85 ASP A CA 1
ATOM 678 C C . ASP A 1 85 ? 10.722 20.351 25.293 1.00 77.88 85 ASP A C 1
ATOM 680 O O . ASP A 1 85 ? 11.357 19.302 25.401 1.00 77.88 85 ASP A O 1
ATOM 684 N N . GLY A 1 86 ? 11.018 21.260 24.365 1.00 76.69 86 GLY A N 1
ATOM 685 C CA . GLY A 1 86 ? 12.036 21.101 23.333 1.00 76.69 86 GLY A CA 1
ATOM 686 C C . GLY A 1 86 ? 12.084 22.299 22.388 1.00 76.69 86 GLY A C 1
ATOM 687 O O . GLY A 1 86 ? 11.503 23.356 22.660 1.00 76.69 86 GLY A O 1
ATOM 688 N N . GLU A 1 87 ? 12.791 22.152 21.270 1.00 77.94 87 GLU A N 1
ATOM 689 C CA . GLU A 1 87 ? 12.852 23.197 20.247 1.00 77.94 87 GLU A CA 1
ATOM 690 C C . GLU A 1 87 ? 11.732 23.024 19.214 1.00 77.94 87 GLU A C 1
ATOM 692 O O . GLU A 1 87 ? 11.433 21.924 18.754 1.00 77.94 87 GLU A O 1
ATOM 697 N N . MET A 1 88 ? 11.102 24.140 18.839 1.00 77.31 88 MET A N 1
ATOM 698 C CA . MET A 1 88 ? 10.171 24.175 17.712 1.00 77.31 88 MET A CA 1
ATOM 699 C C . MET A 1 88 ? 10.980 24.318 16.423 1.00 77.31 88 MET A C 1
ATOM 701 O O . MET A 1 88 ? 11.537 25.387 16.156 1.00 77.31 88 MET A O 1
ATOM 705 N N . VAL A 1 89 ? 11.036 23.259 15.620 1.00 77.38 89 VAL A N 1
ATOM 706 C CA . VAL A 1 89 ? 11.849 23.196 14.398 1.00 77.38 89 VAL A CA 1
ATOM 707 C C . VAL A 1 89 ? 10.978 23.403 13.179 1.00 77.38 89 VAL A C 1
ATOM 709 O O . VAL A 1 89 ? 9.933 22.777 13.058 1.00 77.38 89 VAL A O 1
ATOM 712 N N . SER A 1 90 ? 11.398 24.285 12.268 1.00 79.19 90 SER A N 1
ATOM 713 C CA . SER A 1 90 ? 10.669 24.544 11.021 1.00 79.19 90 SER A CA 1
ATOM 714 C C . SER A 1 90 ? 10.887 23.418 10.013 1.00 79.19 90 SER A C 1
ATOM 716 O O . SER A 1 90 ? 12.029 23.073 9.747 1.00 79.19 90 SER A O 1
ATOM 718 N N . VAL A 1 91 ? 9.821 22.871 9.433 1.00 79.00 91 VAL A N 1
ATOM 719 C CA . VAL A 1 91 ? 9.863 21.892 8.346 1.00 79.00 91 VAL A CA 1
ATOM 720 C C . VAL A 1 91 ? 10.053 22.616 7.021 1.00 79.00 91 VAL A C 1
ATOM 722 O O . VAL A 1 91 ? 9.207 23.401 6.576 1.00 79.00 91 VAL A O 1
ATOM 725 N N . PHE A 1 92 ? 11.154 22.283 6.375 1.00 83.62 92 PHE A N 1
ATOM 726 C CA . PHE A 1 92 ? 11.467 22.614 5.004 1.00 83.62 92 PHE A CA 1
ATOM 727 C C . PHE A 1 92 ? 11.356 21.322 4.197 1.00 83.62 92 PHE A C 1
ATOM 729 O O . PHE A 1 92 ? 12.176 20.417 4.340 1.00 83.62 92 PHE A O 1
ATOM 736 N N . LEU A 1 93 ? 10.304 21.234 3.386 1.00 83.88 93 LEU A N 1
ATOM 737 C CA . LEU A 1 93 ? 10.065 20.094 2.508 1.00 83.88 93 LEU A CA 1
ATOM 738 C C . LEU A 1 93 ? 10.953 20.179 1.259 1.00 83.88 93 LEU A C 1
ATOM 740 O O . LEU A 1 93 ? 11.156 21.268 0.707 1.00 83.88 93 LEU A O 1
ATOM 744 N N . GLY A 1 94 ? 11.473 19.036 0.825 1.00 89.12 94 GLY A N 1
ATOM 745 C CA . GLY A 1 94 ? 12.214 18.878 -0.424 1.00 89.12 94 GLY A CA 1
ATOM 746 C C . GLY A 1 94 ? 13.106 17.642 -0.399 1.00 89.12 94 GLY A C 1
ATOM 747 O O . GLY A 1 94 ? 13.296 17.037 0.649 1.00 89.12 94 GLY A O 1
ATOM 748 N N . CYS A 1 95 ? 13.697 17.296 -1.541 1.00 92.81 95 CYS A N 1
ATOM 749 C CA . CYS A 1 95 ? 14.578 16.137 -1.628 1.00 92.81 95 CYS A CA 1
ATOM 750 C C . CYS A 1 95 ? 15.796 16.257 -0.692 1.00 92.81 95 CYS A C 1
ATOM 752 O O . CYS A 1 95 ? 16.591 17.194 -0.822 1.00 92.81 95 CYS A O 1
ATOM 754 N N . THR A 1 96 ? 15.968 15.292 0.217 1.00 93.69 96 THR A N 1
ATOM 755 C CA . THR A 1 96 ? 17.089 15.252 1.175 1.00 93.69 96 THR A CA 1
ATOM 756 C C . THR A 1 96 ? 18.269 14.394 0.707 1.00 93.69 96 THR A C 1
ATOM 758 O O . THR A 1 96 ? 19.278 14.325 1.404 1.00 93.69 96 THR A O 1
ATOM 761 N N . ASP A 1 97 ? 18.157 13.723 -0.442 1.00 89.56 97 ASP A N 1
ATOM 762 C CA . ASP A 1 97 ? 19.212 12.870 -0.998 1.00 89.56 97 ASP A CA 1
ATOM 763 C C . ASP A 1 97 ? 20.225 13.698 -1.803 1.00 89.56 97 ASP A C 1
ATOM 765 O O . ASP A 1 97 ? 19.881 14.265 -2.838 1.00 89.56 97 ASP A O 1
ATOM 769 N N . GLU A 1 98 ? 21.481 13.748 -1.347 1.00 92.38 98 GLU A N 1
ATOM 770 C CA . GLU A 1 98 ? 22.573 14.491 -1.998 1.00 92.38 98 GLU A CA 1
ATOM 771 C C . GLU A 1 98 ? 22.894 14.007 -3.420 1.00 92.38 98 GLU A C 1
ATOM 773 O O . GLU A 1 98 ? 23.518 14.740 -4.192 1.00 92.38 98 GLU A O 1
ATOM 778 N N . SER A 1 99 ? 22.495 12.783 -3.775 1.00 85.44 99 SER A N 1
ATOM 779 C CA . SER A 1 99 ? 22.700 12.221 -5.109 1.00 85.44 99 SER A CA 1
ATOM 780 C C . SER A 1 99 ? 21.601 12.600 -6.107 1.00 85.44 99 SER A C 1
ATOM 782 O O . SER A 1 99 ? 21.798 12.437 -7.313 1.00 85.44 99 SER A O 1
ATOM 784 N N . ALA A 1 100 ? 20.484 13.173 -5.646 1.00 87.12 100 ALA A N 1
ATOM 785 C CA . ALA A 1 100 ? 19.398 13.626 -6.507 1.00 87.12 100 ALA A CA 1
ATOM 786 C C . ALA A 1 100 ? 19.726 14.949 -7.205 1.00 87.12 100 ALA A C 1
ATOM 788 O O . ALA A 1 100 ? 20.325 15.868 -6.646 1.00 87.12 100 ALA A O 1
ATOM 789 N N . SER A 1 101 ? 19.255 15.099 -8.438 1.00 87.38 101 SER A N 1
ATOM 790 C CA . SER A 1 101 ? 19.427 16.316 -9.235 1.00 87.38 101 SER A CA 1
ATOM 791 C C . SER A 1 101 ? 18.637 17.510 -8.710 1.00 87.38 101 SER A C 1
ATOM 793 O O . SER A 1 101 ? 19.016 18.650 -8.967 1.00 87.38 101 SER A O 1
ATOM 795 N N . ASN A 1 102 ? 17.577 17.276 -7.939 1.00 90.06 102 ASN A N 1
ATOM 796 C CA . ASN A 1 102 ? 16.860 18.301 -7.181 1.00 90.06 102 ASN A CA 1
ATOM 797 C C . ASN A 1 102 ? 17.107 18.237 -5.675 1.00 90.06 102 ASN A C 1
ATOM 799 O O . ASN A 1 102 ? 16.246 18.683 -4.910 1.00 90.06 102 ASN A O 1
ATOM 803 N N . TYR A 1 103 ? 18.260 17.717 -5.248 1.00 93.38 103 TYR A N 1
ATOM 804 C CA . TYR A 1 103 ? 18.687 17.819 -3.859 1.00 93.38 103 TYR A CA 1
ATOM 805 C C . TYR A 1 103 ? 18.521 19.251 -3.328 1.00 93.38 103 TYR A C 1
ATOM 807 O O . TYR A 1 103 ? 18.990 20.224 -3.931 1.00 93.38 103 TYR A O 1
ATOM 815 N N . ASN A 1 104 ? 17.868 19.383 -2.175 1.00 92.44 104 ASN A N 1
ATOM 816 C CA . ASN A 1 104 ? 17.666 20.646 -1.488 1.00 92.44 104 ASN A CA 1
ATOM 817 C C . ASN A 1 104 ? 18.347 20.608 -0.118 1.00 92.44 104 ASN A C 1
ATOM 819 O O . ASN A 1 104 ? 17.797 20.088 0.846 1.00 92.44 104 ASN A O 1
ATOM 823 N N . SER A 1 105 ? 19.501 21.266 0.003 1.00 93.94 105 SER A N 1
ATOM 824 C CA . SER A 1 105 ? 20.264 21.328 1.260 1.00 93.94 105 SER A CA 1
ATOM 825 C C . SER A 1 105 ? 19.559 22.062 2.405 1.00 93.94 105 SER A C 1
ATOM 827 O O . SER A 1 105 ? 20.039 22.038 3.534 1.00 93.94 105 SER A O 1
ATOM 829 N N . ASN A 1 106 ? 18.474 22.790 2.120 1.00 89.44 106 ASN A N 1
ATOM 830 C CA . ASN A 1 106 ? 17.657 23.424 3.152 1.00 89.44 106 ASN A CA 1
ATOM 831 C C . ASN A 1 106 ? 16.502 22.529 3.604 1.00 89.44 106 ASN A C 1
ATOM 833 O O . ASN A 1 106 ? 15.845 22.883 4.578 1.00 89.44 106 ASN A O 1
ATOM 837 N N . ALA A 1 107 ? 16.222 21.429 2.899 1.00 88.81 107 ALA A N 1
ATOM 838 C CA . ALA A 1 107 ? 15.179 20.501 3.292 1.00 88.81 107 ALA A CA 1
ATOM 839 C C . ALA A 1 107 ? 15.628 19.692 4.514 1.00 88.81 107 ALA A C 1
ATOM 841 O O . ALA A 1 107 ? 16.744 19.179 4.562 1.00 88.81 107 ALA A O 1
ATOM 842 N N . ASN A 1 108 ? 14.751 19.580 5.508 1.00 87.38 108 ASN A N 1
ATOM 843 C CA . ASN A 1 108 ? 14.944 18.711 6.671 1.00 87.38 108 ASN A CA 1
ATOM 844 C C . ASN A 1 108 ? 13.932 17.561 6.720 1.00 87.38 108 ASN A C 1
ATOM 846 O O . ASN A 1 108 ? 13.972 16.748 7.640 1.00 87.38 108 ASN A O 1
ATOM 850 N N . GLN A 1 109 ? 13.041 17.484 5.734 1.00 85.75 109 GLN A N 1
ATOM 851 C CA . GLN A 1 109 ? 12.108 16.386 5.566 1.00 85.75 109 GLN A CA 1
ATOM 852 C C . GLN A 1 109 ? 11.896 16.123 4.077 1.00 85.75 109 GLN A C 1
ATOM 854 O O . GLN A 1 109 ? 11.538 17.037 3.329 1.00 85.75 109 GLN A O 1
ATOM 859 N N . ASP A 1 110 ? 12.110 14.871 3.674 1.00 87.44 110 ASP A N 1
ATOM 860 C CA . ASP A 1 110 ? 11.883 14.432 2.301 1.00 87.44 110 ASP A CA 1
ATOM 861 C C . ASP A 1 110 ? 10.389 14.488 1.960 1.00 87.44 110 ASP A C 1
ATOM 863 O O . ASP A 1 110 ? 9.541 14.015 2.721 1.00 87.44 110 ASP A O 1
ATOM 867 N N . ASP A 1 111 ? 10.072 15.082 0.814 1.00 85.38 111 ASP A N 1
ATOM 868 C CA . ASP A 1 111 ? 8.718 15.174 0.267 1.00 85.38 111 ASP A CA 1
ATOM 869 C C . ASP A 1 111 ? 8.467 14.176 -0.874 1.00 85.38 111 ASP A C 1
ATOM 871 O O . ASP A 1 111 ? 7.399 14.197 -1.490 1.00 85.38 111 ASP A O 1
ATOM 875 N N . GLY A 1 112 ? 9.435 13.297 -1.153 1.00 83.81 112 GLY A N 1
ATOM 876 C CA . GLY A 1 112 ? 9.361 12.293 -2.210 1.00 83.81 112 GLY A CA 1
ATOM 877 C C . GLY A 1 112 ? 9.526 12.8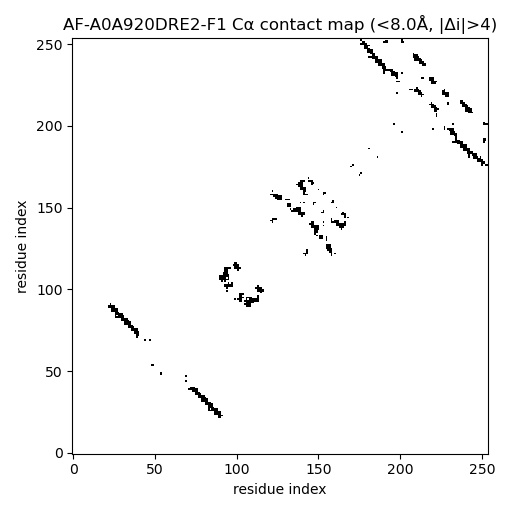75 -3.613 1.00 83.81 112 GLY A C 1
ATOM 878 O O . GLY A 1 112 ? 9.255 12.183 -4.593 1.00 83.81 112 GLY A O 1
ATOM 879 N N . SER A 1 113 ? 9.950 14.138 -3.738 1.00 84.12 113 SER A N 1
ATOM 880 C CA . SER A 1 113 ? 10.161 14.781 -5.038 1.00 84.12 113 SER A CA 1
ATOM 881 C C . SER A 1 113 ? 11.504 14.444 -5.692 1.00 84.12 113 SER A C 1
ATOM 883 O O . SER A 1 113 ? 11.729 14.890 -6.817 1.00 84.12 113 SER A O 1
ATOM 885 N N . CYS A 1 114 ? 12.403 13.704 -5.027 1.00 90.50 114 CYS A N 1
ATOM 886 C CA . CYS A 1 114 ? 13.741 13.379 -5.534 1.00 90.50 114 CYS A CA 1
ATOM 887 C C . CYS A 1 114 ? 13.710 12.795 -6.959 1.00 90.50 114 CYS A C 1
ATOM 889 O O . CYS A 1 114 ? 13.039 11.797 -7.219 1.00 90.50 114 CYS A O 1
ATOM 891 N N . TYR A 1 115 ? 14.476 13.388 -7.876 1.00 84.19 115 TYR A N 1
ATOM 892 C CA . TYR A 1 115 ? 14.745 12.845 -9.203 1.00 84.19 115 TYR A CA 1
ATOM 893 C C . TYR A 1 115 ? 16.239 12.860 -9.493 1.00 84.19 115 TYR A C 1
ATOM 895 O O . TYR A 1 115 ? 16.957 13.786 -9.124 1.00 84.19 115 TYR A O 1
ATOM 903 N N . PHE A 1 116 ? 16.701 11.833 -10.192 1.00 81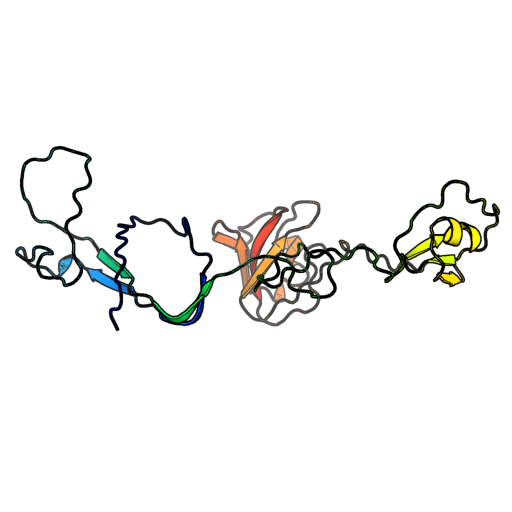.88 116 PHE A N 1
ATOM 904 C CA . PHE A 1 116 ? 18.105 11.618 -10.507 1.00 81.88 116 PHE A CA 1
ATOM 905 C C . PHE A 1 116 ? 18.262 11.747 -12.025 1.00 81.88 116 PHE A C 1
ATOM 907 O O . PHE A 1 116 ? 17.844 10.871 -12.782 1.00 81.88 116 PHE A O 1
ATOM 914 N N . GLU A 1 117 ? 18.807 12.868 -12.500 1.00 71.62 117 GLU A N 1
ATOM 915 C CA . GLU A 1 117 ? 19.185 13.022 -13.902 1.00 71.62 117 GLU A CA 1
ATOM 916 C C . GLU A 1 117 ? 20.416 12.159 -14.162 1.00 71.62 117 GLU A C 1
ATOM 918 O O . GLU A 1 117 ? 21.531 12.469 -13.740 1.00 71.62 117 GLU A O 1
ATOM 923 N N . ASN A 1 118 ? 20.184 11.091 -14.924 1.00 64.44 118 ASN A N 1
ATOM 924 C CA . ASN A 1 118 ? 21.146 10.066 -15.321 1.00 64.44 118 ASN A CA 1
ATOM 925 C C . ASN A 1 118 ? 21.415 9.021 -14.238 1.00 64.44 118 ASN A C 1
ATOM 927 O O . ASN A 1 118 ? 22.553 8.824 -13.811 1.00 64.44 118 ASN A O 1
ATOM 931 N N . ASN A 1 119 ? 20.370 8.276 -13.874 1.00 47.59 119 ASN A N 1
ATOM 932 C CA . ASN A 1 119 ? 20.585 6.985 -13.248 1.00 47.59 119 ASN A CA 1
ATOM 933 C C . ASN A 1 119 ? 21.057 5.978 -14.308 1.00 47.59 119 ASN A C 1
ATOM 935 O O . ASN A 1 119 ? 20.292 5.464 -15.117 1.00 47.59 119 ASN A O 1
ATOM 939 N N . LEU A 1 120 ? 22.357 5.694 -14.274 1.00 51.28 120 LEU A N 1
ATOM 940 C CA . LEU A 1 120 ? 22.929 4.438 -14.755 1.00 51.28 120 LEU A CA 1
ATOM 941 C C . LEU A 1 120 ? 22.647 3.285 -13.767 1.00 51.28 120 LEU A C 1
ATOM 943 O O . LEU A 1 120 ? 23.382 2.305 -13.766 1.00 51.28 120 LEU A O 1
ATOM 947 N N . ASP A 1 121 ? 21.559 3.353 -12.993 1.00 54.72 121 ASP A N 1
ATOM 948 C CA . ASP A 1 121 ? 20.866 2.168 -12.469 1.00 54.72 121 ASP A CA 1
ATOM 949 C C . ASP A 1 121 ? 20.000 1.599 -13.596 1.00 54.72 121 ASP A C 1
ATOM 951 O O . ASP A 1 121 ? 18.774 1.681 -13.634 1.00 54.72 121 ASP A O 1
ATOM 955 N N . GLN A 1 122 ? 20.722 1.142 -14.612 1.00 58.62 122 GLN A N 1
ATOM 956 C CA . GLN A 1 122 ? 20.250 0.882 -15.954 1.00 58.62 122 GLN A CA 1
ATOM 957 C C . GLN A 1 122 ? 19.373 -0.365 -15.974 1.00 58.62 122 GLN A C 1
ATOM 959 O O . GLN A 1 122 ? 19.868 -1.464 -16.203 1.00 58.62 122 GLN A O 1
ATOM 964 N N . CYS A 1 123 ? 18.064 -0.175 -15.824 1.00 68.62 123 CYS A N 1
ATOM 965 C CA . CYS A 1 123 ? 17.139 -0.965 -16.616 1.00 68.62 123 CYS A CA 1
ATOM 966 C C . CYS A 1 123 ? 15.836 -0.273 -16.995 1.00 68.62 123 CYS A C 1
ATOM 968 O O . CYS A 1 123 ? 14.756 -0.853 -16.939 1.00 68.62 123 CYS A O 1
ATOM 970 N N . ASP A 1 124 ? 15.950 0.974 -17.434 1.00 74.81 124 ASP A N 1
ATOM 971 C CA . ASP A 1 124 ? 14.845 1.632 -18.110 1.00 74.81 124 ASP A CA 1
ATOM 972 C C . ASP A 1 124 ? 14.965 1.398 -19.615 1.00 74.81 124 ASP A C 1
ATOM 974 O O . ASP A 1 124 ? 15.940 1.801 -20.258 1.00 74.81 124 ASP A O 1
ATOM 978 N N . ALA A 1 125 ? 13.955 0.741 -20.181 1.00 78.12 125 ALA A N 1
ATOM 979 C CA . ALA A 1 125 ? 13.865 0.530 -21.615 1.00 78.12 125 ALA A CA 1
ATOM 980 C C . ALA A 1 125 ? 13.735 1.877 -22.340 1.00 78.12 125 ALA A C 1
ATOM 982 O O . ALA A 1 125 ? 12.771 2.624 -22.152 1.00 78.12 125 ALA A O 1
ATOM 983 N N . ASN A 1 126 ? 14.693 2.178 -23.215 1.00 84.12 126 ASN A N 1
ATOM 984 C CA . ASN A 1 126 ? 14.655 3.344 -24.087 1.00 84.12 126 ASN A CA 1
ATOM 985 C C . ASN A 1 126 ? 14.949 2.933 -25.529 1.00 84.12 126 ASN A C 1
ATOM 987 O O . ASN A 1 126 ? 16.047 2.474 -25.860 1.00 84.12 126 ASN A O 1
ATOM 991 N N . LEU A 1 127 ? 13.949 3.111 -26.389 1.00 85.69 127 LEU A N 1
ATOM 992 C CA . LEU A 1 127 ? 14.001 2.693 -27.781 1.00 85.69 127 LEU A CA 1
ATOM 993 C C . LEU A 1 127 ? 14.991 3.549 -28.587 1.00 85.69 127 LEU A C 1
ATOM 995 O O . LEU A 1 127 ? 14.799 4.750 -28.790 1.00 85.69 127 LEU A O 1
ATOM 999 N N . ILE A 1 128 ? 16.010 2.902 -29.147 1.00 87.38 128 ILE A N 1
ATOM 1000 C CA . ILE A 1 128 ? 16.972 3.505 -30.067 1.00 87.38 128 ILE A CA 1
ATOM 1001 C C . ILE A 1 128 ? 16.337 3.579 -31.460 1.00 87.38 128 ILE A C 1
ATOM 1003 O O . ILE A 1 128 ? 16.262 2.598 -32.205 1.00 87.38 128 ILE A O 1
ATOM 1007 N N . LEU A 1 129 ? 15.876 4.771 -31.835 1.00 84.88 129 LEU A N 1
ATOM 1008 C CA . LEU A 1 129 ? 15.238 5.009 -33.128 1.00 84.88 129 LEU A CA 1
ATOM 1009 C C . LEU A 1 129 ? 16.185 4.675 -34.297 1.00 84.88 129 LEU A C 1
ATOM 1011 O O . LEU A 1 129 ? 17.286 5.212 -34.397 1.00 84.88 129 LEU A O 1
ATOM 1015 N N . GLY A 1 130 ? 15.734 3.812 -35.211 1.00 85.69 130 GLY A N 1
ATOM 1016 C CA . GLY A 1 130 ? 16.535 3.352 -36.353 1.00 85.69 130 GLY A CA 1
ATOM 1017 C C . GLY A 1 130 ? 17.452 2.163 -36.049 1.00 85.69 130 GLY A C 1
ATOM 1018 O O . GLY A 1 130 ? 18.193 1.732 -36.933 1.00 85.69 130 GLY A O 1
ATOM 1019 N N . CYS A 1 131 ? 17.390 1.611 -34.835 1.00 88.12 131 CYS A N 1
ATOM 1020 C CA . CYS A 1 131 ? 18.013 0.334 -34.523 1.00 88.12 131 CYS A CA 1
ATOM 1021 C C . CYS A 1 131 ? 17.350 -0.796 -35.323 1.00 88.12 131 CYS A C 1
ATOM 1023 O O . CYS A 1 131 ? 16.131 -0.828 -35.497 1.00 88.12 131 CYS A O 1
ATOM 1025 N N . MET A 1 132 ? 18.168 -1.712 -35.837 1.00 88.38 132 MET A N 1
ATOM 1026 C CA . MET A 1 132 ? 17.710 -2.898 -36.552 1.00 88.38 132 MET A CA 1
ATOM 1027 C C . MET A 1 132 ? 18.196 -4.135 -35.805 1.00 88.38 132 MET A C 1
ATOM 1029 O O . MET A 1 132 ? 19.397 -4.394 -35.752 1.00 88.38 132 MET A O 1
ATOM 1033 N N . SER A 1 133 ? 17.255 -4.903 -35.266 1.00 89.06 133 SER A N 1
ATOM 1034 C CA . SER A 1 133 ? 17.486 -6.242 -34.733 1.00 89.06 133 SER A CA 1
ATOM 1035 C C . SER A 1 133 ? 17.075 -7.298 -35.764 1.00 89.06 133 SER A C 1
ATOM 1037 O O . SER A 1 133 ? 16.282 -7.047 -36.678 1.00 89.06 133 SER A O 1
ATOM 1039 N N . LEU A 1 134 ? 17.652 -8.496 -35.661 1.00 88.69 134 LEU A N 1
ATOM 1040 C CA . LEU A 1 134 ? 17.236 -9.627 -36.490 1.00 88.69 134 LEU A CA 1
ATOM 1041 C C . LEU A 1 134 ? 15.904 -10.181 -35.968 1.00 88.69 134 LEU A C 1
ATOM 1043 O O . LEU A 1 134 ? 15.712 -10.291 -34.763 1.00 88.69 134 LEU A O 1
ATOM 1047 N N . ALA A 1 135 ? 15.011 -10.605 -36.863 1.00 87.75 135 ALA A N 1
ATOM 1048 C CA . ALA A 1 135 ? 13.772 -11.298 -36.497 1.00 87.75 135 ALA A CA 1
ATOM 1049 C C . ALA A 1 135 ? 14.038 -12.788 -36.199 1.00 87.75 135 ALA A C 1
ATOM 1051 O O . ALA A 1 135 ? 13.590 -13.677 -36.925 1.00 87.75 135 ALA A O 1
ATOM 1052 N N . VAL A 1 136 ? 14.835 -13.053 -35.164 1.00 92.00 136 VAL A N 1
ATOM 1053 C CA . VAL A 1 136 ? 15.174 -14.392 -34.661 1.00 92.00 136 VAL A CA 1
ATOM 1054 C C . VAL A 1 136 ? 14.604 -14.544 -33.256 1.00 92.00 136 VAL A C 1
ATOM 1056 O O . VAL A 1 136 ? 14.642 -13.592 -32.481 1.00 92.00 136 VAL A O 1
ATOM 1059 N N . TRP A 1 137 ? 14.089 -15.733 -32.945 1.00 92.62 137 TRP A N 1
ATOM 1060 C CA . TRP A 1 137 ? 13.602 -16.078 -31.612 1.00 92.62 137 TRP A CA 1
ATOM 1061 C C . TRP A 1 137 ? 14.697 -16.800 -30.819 1.00 92.62 137 TRP A C 1
ATOM 1063 O O . TRP A 1 137 ? 14.896 -18.003 -30.984 1.00 92.62 137 TRP A O 1
ATOM 1073 N N . ASP A 1 138 ? 15.424 -16.036 -30.010 1.00 94.94 138 ASP A N 1
ATOM 1074 C CA . ASP A 1 138 ? 16.458 -16.485 -29.070 1.00 94.94 138 ASP A CA 1
ATOM 1075 C C . ASP A 1 138 ? 16.332 -15.631 -27.796 1.00 94.94 138 ASP A C 1
ATOM 1077 O O . ASP A 1 138 ? 17.095 -14.681 -27.613 1.00 94.94 138 ASP A O 1
ATOM 1081 N N . PRO A 1 139 ? 15.273 -15.858 -26.997 1.00 94.69 139 PRO A N 1
ATOM 1082 C CA . PRO A 1 139 ? 14.777 -14.869 -26.056 1.00 94.69 139 PRO A CA 1
ATOM 1083 C C . PRO A 1 139 ? 15.772 -14.571 -24.939 1.00 94.69 139 PRO A C 1
ATOM 1085 O O . PRO A 1 139 ? 16.493 -15.453 -24.466 1.00 94.69 139 PRO A O 1
ATOM 1088 N N . VAL A 1 140 ? 15.757 -13.320 -24.489 1.00 94.06 140 VAL A N 1
ATOM 1089 C CA . VAL A 1 140 ? 16.511 -12.865 -23.319 1.00 94.06 140 VAL A CA 1
ATOM 1090 C C . VAL A 1 140 ? 15.585 -12.137 -22.356 1.00 94.06 140 VAL A C 1
ATOM 1092 O O . VAL A 1 140 ? 14.665 -11.432 -22.776 1.00 94.06 140 VAL A O 1
ATOM 1095 N N . CYS A 1 141 ? 15.839 -12.296 -21.065 1.00 91.19 141 CYS A N 1
ATOM 1096 C CA . CYS A 1 141 ? 15.143 -11.583 -20.013 1.00 91.19 141 CYS A CA 1
ATOM 1097 C C . CYS A 1 141 ? 15.976 -10.377 -19.597 1.00 91.19 141 CYS A C 1
ATOM 1099 O O . CYS A 1 141 ? 17.044 -10.552 -19.003 1.00 91.19 141 CYS A O 1
ATOM 1101 N N . GLY A 1 142 ? 15.501 -9.178 -19.931 1.00 88.00 142 GLY A N 1
ATOM 1102 C CA . GLY A 1 142 ? 16.132 -7.924 -19.541 1.00 88.00 142 GLY A CA 1
ATOM 1103 C C . GLY A 1 142 ? 16.104 -7.702 -18.031 1.00 88.00 142 GLY A C 1
ATOM 1104 O O . GLY A 1 142 ? 15.254 -8.241 -17.319 1.00 88.00 142 GLY A O 1
ATOM 1105 N N . CYS A 1 143 ? 17.024 -6.880 -17.531 1.00 84.06 143 CYS A N 1
ATOM 1106 C CA . CYS A 1 143 ? 17.006 -6.405 -16.144 1.00 84.06 143 CYS A CA 1
ATOM 1107 C C . CYS A 1 143 ? 15.727 -5.607 -15.777 1.00 84.06 143 CYS A C 1
ATOM 1109 O O . CYS A 1 143 ? 15.462 -5.381 -14.600 1.00 84.06 143 CYS A O 1
ATOM 1111 N N . ASP A 1 144 ? 14.919 -5.222 -16.773 1.00 83.12 144 ASP A N 1
ATOM 1112 C CA . ASP A 1 144 ? 13.642 -4.507 -16.685 1.00 83.12 144 ASP A CA 1
ATOM 1113 C C . ASP A 1 144 ? 12.491 -5.498 -16.483 1.00 83.12 144 ASP A C 1
ATOM 1115 O O . ASP A 1 144 ? 11.318 -5.132 -16.402 1.00 83.12 144 ASP A O 1
ATOM 1119 N N . GLY A 1 145 ? 12.838 -6.785 -16.430 1.00 83.44 145 GLY A N 1
ATOM 1120 C CA . GLY A 1 145 ? 11.906 -7.878 -16.375 1.00 83.44 145 GLY A CA 1
ATOM 1121 C C . GLY A 1 145 ? 11.108 -8.012 -17.659 1.00 83.44 145 GLY A C 1
ATOM 1122 O O . GLY A 1 145 ? 10.052 -8.615 -17.588 1.00 83.44 145 GLY A O 1
ATOM 1123 N N . VAL A 1 146 ? 11.531 -7.483 -18.812 1.00 87.12 146 VAL A N 1
ATOM 1124 C CA . VAL A 1 146 ? 10.853 -7.679 -20.104 1.00 87.12 146 VAL A CA 1
ATOM 1125 C C . VAL A 1 146 ? 11.553 -8.777 -20.901 1.00 87.12 146 VAL A C 1
ATOM 1127 O O . VAL A 1 146 ? 12.779 -8.860 -20.967 1.00 87.12 146 VAL A O 1
ATOM 1130 N N . THR A 1 147 ? 10.759 -9.653 -21.517 1.00 92.12 147 THR A N 1
ATOM 1131 C CA . THR A 1 147 ? 11.289 -10.650 -22.455 1.00 92.12 147 THR A CA 1
ATOM 1132 C C . THR A 1 147 ? 11.449 -10.031 -23.836 1.00 92.12 147 THR A C 1
ATOM 1134 O O . THR A 1 147 ? 10.463 -9.629 -24.454 1.00 92.12 147 THR A O 1
ATOM 1137 N N . TYR A 1 148 ? 12.680 -10.009 -24.338 1.00 93.06 148 TYR A N 1
ATOM 1138 C CA . TYR A 1 148 ? 13.019 -9.548 -25.681 1.00 93.06 148 TYR A CA 1
ATOM 1139 C C . TYR A 1 148 ? 13.205 -10.730 -26.626 1.00 93.06 148 TYR A C 1
ATOM 1141 O O . TYR A 1 148 ? 13.645 -11.804 -26.212 1.00 93.06 148 TYR A O 1
ATOM 1149 N N . SER A 1 149 ? 12.912 -10.528 -27.914 1.00 94.88 149 SER A N 1
ATOM 1150 C CA . SER A 1 149 ? 12.948 -11.607 -28.916 1.00 94.88 149 SER A CA 1
ATOM 1151 C C . SER A 1 149 ? 14.352 -12.191 -29.099 1.00 94.88 149 SER A C 1
ATOM 1153 O O . SER A 1 149 ? 14.504 -13.369 -29.419 1.00 94.88 149 SER A O 1
ATOM 1155 N N . ASN A 1 150 ? 15.369 -11.342 -28.934 1.00 94.19 150 ASN A N 1
ATOM 1156 C CA . ASN A 1 150 ? 16.785 -11.683 -28.896 1.00 94.19 150 ASN A CA 1
ATOM 1157 C C . ASN A 1 150 ? 17.603 -10.558 -28.250 1.00 94.19 150 ASN A C 1
ATOM 1159 O O . ASN A 1 150 ? 17.105 -9.457 -28.025 1.00 94.19 150 ASN A O 1
ATOM 1163 N N . SER A 1 151 ? 18.887 -10.815 -28.003 1.00 94.31 151 SER A N 1
ATOM 1164 C CA . SER A 1 151 ? 19.824 -9.825 -27.451 1.00 94.31 151 SER A CA 1
ATOM 1165 C C . SER A 1 151 ? 19.941 -8.537 -28.278 1.00 94.31 151 SER A C 1
ATOM 1167 O O . SER A 1 151 ? 20.178 -7.470 -27.719 1.00 94.31 151 SER A O 1
ATOM 1169 N N . GLY A 1 152 ? 19.740 -8.598 -29.599 1.00 94.44 152 GLY A N 1
ATOM 1170 C CA . GLY A 1 152 ? 19.717 -7.410 -30.456 1.00 94.44 152 GLY A CA 1
ATOM 1171 C C . GLY A 1 152 ? 18.470 -6.549 -30.246 1.00 94.44 152 GLY A C 1
ATOM 1172 O O . GLY A 1 152 ? 18.557 -5.326 -30.278 1.00 94.44 152 GLY A O 1
ATOM 1173 N N . ASP A 1 153 ? 17.320 -7.177 -30.006 1.00 94.00 153 ASP A N 1
ATOM 1174 C CA . ASP A 1 153 ? 16.058 -6.511 -29.665 1.00 94.00 153 ASP A CA 1
ATOM 1175 C C . ASP A 1 153 ? 16.130 -5.836 -28.280 1.00 94.00 153 ASP A C 1
ATOM 1177 O O . ASP A 1 153 ? 15.737 -4.678 -28.132 1.00 94.00 153 ASP A O 1
ATOM 1181 N N . ALA A 1 154 ? 16.751 -6.505 -27.301 1.00 91.50 154 ALA A N 1
ATOM 1182 C CA . ALA A 1 154 ? 17.074 -5.923 -25.994 1.00 91.50 154 ALA A CA 1
ATOM 1183 C C . ALA A 1 154 ? 17.991 -4.694 -26.134 1.00 91.50 154 ALA A C 1
ATOM 1185 O O . ALA A 1 154 ? 17.673 -3.609 -25.644 1.00 91.50 154 ALA A O 1
ATOM 1186 N N . ALA A 1 155 ? 19.074 -4.812 -26.908 1.00 90.56 155 ALA A N 1
ATOM 1187 C CA . ALA A 1 155 ? 19.990 -3.703 -27.165 1.00 90.56 155 ALA A CA 1
ATOM 1188 C C . ALA A 1 155 ? 19.315 -2.521 -27.888 1.00 90.56 155 ALA A C 1
ATOM 1190 O O . ALA A 1 155 ? 19.633 -1.366 -27.605 1.00 90.56 155 ALA A O 1
ATOM 1191 N N . CYS A 1 156 ? 18.346 -2.775 -28.779 1.00 93.00 156 CYS A N 1
ATOM 1192 C CA . CYS A 1 156 ? 17.547 -1.713 -29.400 1.00 93.00 156 CYS A CA 1
ATOM 1193 C C . CYS A 1 156 ? 16.657 -0.960 -28.402 1.00 93.00 156 CYS A C 1
ATOM 1195 O O . CYS A 1 156 ? 16.244 0.157 -28.704 1.00 93.00 156 CYS A O 1
ATOM 1197 N N . ASN A 1 157 ? 16.398 -1.526 -27.224 1.00 89.94 157 ASN A N 1
ATOM 1198 C CA . ASN A 1 157 ? 15.716 -0.873 -26.108 1.00 89.94 157 ASN A CA 1
ATOM 1199 C C . ASN A 1 157 ? 16.697 -0.390 -25.027 1.00 89.94 157 ASN A C 1
ATOM 1201 O O . ASN A 1 157 ? 16.290 -0.098 -23.909 1.00 89.94 157 ASN A O 1
ATOM 1205 N N . SER A 1 158 ? 17.988 -0.270 -25.355 1.00 89.44 158 SER A N 1
ATOM 1206 C CA . SER A 1 158 ? 19.051 0.122 -24.420 1.00 89.44 158 SER A CA 1
ATOM 1207 C C . SER A 1 158 ? 19.245 -0.844 -23.238 1.00 89.44 158 SER A C 1
ATOM 1209 O O . SER A 1 158 ? 19.876 -0.483 -22.246 1.00 89.44 158 SER A O 1
ATOM 1211 N N . ILE A 1 159 ? 18.765 -2.086 -23.365 1.00 89.06 159 ILE A N 1
ATOM 1212 C CA . ILE A 1 159 ? 18.915 -3.149 -22.368 1.00 89.06 159 ILE A CA 1
ATOM 1213 C C . ILE A 1 159 ? 20.162 -3.972 -22.700 1.00 89.06 159 ILE A C 1
ATOM 1215 O O . ILE A 1 159 ? 20.164 -4.783 -23.628 1.00 89.06 159 ILE A O 1
ATOM 1219 N N . ASN A 1 160 ? 21.242 -3.746 -21.949 1.00 87.44 160 ASN A N 1
ATOM 1220 C CA . ASN A 1 160 ? 22.513 -4.464 -22.120 1.00 87.44 160 ASN A CA 1
ATOM 1221 C C . ASN A 1 160 ? 22.770 -5.517 -21.033 1.00 87.44 160 ASN A C 1
ATOM 1223 O O . ASN A 1 160 ? 23.670 -6.340 -21.198 1.00 87.44 160 ASN A O 1
ATOM 1227 N N . ASP A 1 161 ? 21.998 -5.489 -19.946 1.00 87.75 161 ASP A N 1
ATOM 1228 C CA . ASP A 1 161 ? 22.035 -6.492 -18.886 1.00 87.75 161 ASP A CA 1
ATOM 1229 C C . ASP A 1 161 ? 20.796 -7.387 -19.001 1.00 87.75 161 ASP A C 1
ATOM 1231 O O . ASP A 1 161 ? 19.653 -6.928 -18.933 1.00 87.75 161 ASP A O 1
ATOM 1235 N N . PHE A 1 162 ? 21.029 -8.665 -19.286 1.00 90.50 162 PHE A N 1
ATOM 1236 C CA . PHE A 1 162 ? 19.980 -9.647 -19.511 1.00 90.50 162 PHE A CA 1
ATOM 1237 C C . PHE A 1 162 ? 20.473 -11.067 -19.226 1.00 90.50 162 PHE A C 1
ATOM 1239 O O . PHE A 1 162 ? 21.660 -11.387 -19.326 1.00 90.50 162 PHE A O 1
ATOM 1246 N N . THR A 1 163 ? 19.530 -11.951 -18.917 1.00 90.19 163 THR A N 1
ATOM 1247 C CA . THR A 1 163 ? 19.761 -13.394 -18.779 1.00 90.19 163 THR A CA 1
ATOM 1248 C C . THR A 1 163 ? 19.182 -14.150 -19.972 1.00 90.19 163 THR A C 1
ATOM 1250 O O . THR A 1 163 ? 18.266 -13.675 -20.638 1.00 90.19 163 THR A O 1
ATOM 1253 N N . ASN A 1 164 ? 19.729 -15.328 -20.281 1.00 93.25 164 ASN A N 1
ATOM 1254 C CA . ASN A 1 164 ? 19.234 -16.142 -21.392 1.00 93.25 164 ASN A CA 1
ATOM 1255 C C . ASN A 1 164 ? 17.884 -16.783 -21.051 1.00 93.25 164 ASN A C 1
ATOM 1257 O O . ASN A 1 164 ? 17.724 -17.354 -19.970 1.00 93.25 164 ASN A O 1
ATOM 1261 N N . GLY A 1 165 ? 16.979 -16.795 -22.025 1.00 91.94 165 GLY A N 1
ATOM 1262 C CA . GLY A 1 165 ? 15.627 -17.318 -21.886 1.00 91.94 165 GLY A CA 1
ATOM 1263 C C . GLY A 1 165 ? 14.597 -16.223 -21.630 1.00 91.94 165 GLY A C 1
ATOM 1264 O O . GLY A 1 165 ? 14.918 -15.052 -21.455 1.00 91.94 165 GLY A O 1
ATOM 1265 N N . GLU A 1 166 ? 13.331 -16.622 -21.631 1.00 92.00 166 GLU A N 1
ATOM 1266 C CA . GLU A 1 166 ? 12.223 -15.733 -21.293 1.00 92.00 166 GLU A CA 1
ATOM 1267 C C . GLU A 1 166 ? 12.276 -15.346 -19.811 1.00 92.00 166 GLU A C 1
ATOM 1269 O O . GLU A 1 166 ? 12.776 -16.099 -18.968 1.00 92.00 166 GLU A O 1
ATOM 1274 N N . CYS A 1 167 ? 11.739 -14.176 -19.474 1.00 88.44 167 CYS A N 1
ATOM 1275 C CA . CYS A 1 167 ? 11.592 -13.801 -18.079 1.00 88.44 167 CYS A CA 1
ATOM 1276 C C . CYS A 1 167 ? 10.654 -14.775 -17.375 1.00 88.44 167 CYS A C 1
ATOM 1278 O O . CYS A 1 167 ? 9.497 -14.957 -17.754 1.00 88.44 167 CYS A O 1
ATOM 1280 N N . ASN A 1 168 ? 11.151 -15.365 -16.289 1.00 79.25 168 ASN A N 1
ATOM 1281 C CA . ASN A 1 168 ? 10.324 -16.120 -15.366 1.00 79.25 168 ASN A CA 1
ATOM 1282 C C . ASN A 1 168 ? 9.513 -15.133 -14.531 1.00 79.25 168 ASN A C 1
ATOM 1284 O O . ASN A 1 168 ? 9.875 -14.808 -13.400 1.00 79.25 168 ASN A O 1
ATOM 1288 N N . TYR A 1 169 ? 8.405 -14.654 -15.085 1.00 61.62 169 TYR A N 1
ATOM 1289 C CA . TYR A 1 169 ? 7.390 -14.009 -14.275 1.00 61.62 169 TYR A CA 1
ATOM 1290 C C . TYR A 1 169 ? 6.775 -15.081 -13.372 1.00 61.62 169 TYR A C 1
ATOM 1292 O O . TYR A 1 169 ? 5.818 -15.762 -13.738 1.00 61.62 169 TYR A O 1
ATOM 1300 N N . ILE A 1 170 ? 7.268 -15.194 -12.137 1.00 55.53 170 ILE A N 1
ATOM 1301 C CA . ILE A 1 170 ? 6.286 -15.297 -11.059 1.00 55.53 170 ILE A CA 1
ATOM 1302 C C . ILE A 1 170 ? 5.443 -14.044 -11.248 1.00 55.53 170 ILE A C 1
ATOM 1304 O O . ILE A 1 170 ? 6.007 -12.959 -11.384 1.00 55.53 170 ILE A O 1
ATOM 1308 N N . SER A 1 171 ? 4.129 -14.187 -11.378 1.00 43.59 171 SER A N 1
ATOM 1309 C CA . SER A 1 171 ? 3.208 -13.062 -11.455 1.00 43.59 171 SER A CA 1
ATOM 1310 C C . SER A 1 171 ? 3.276 -12.265 -10.151 1.00 43.59 171 SER A C 1
ATOM 1312 O O . SER A 1 171 ? 2.373 -12.317 -9.326 1.00 43.59 171 SER A O 1
ATOM 1314 N N . ASN A 1 172 ? 4.350 -11.515 -9.961 1.00 46.44 172 ASN A N 1
ATOM 1315 C CA . ASN A 1 172 ? 4.406 -10.389 -9.066 1.00 46.44 172 ASN A CA 1
ATOM 1316 C C . ASN A 1 172 ? 3.778 -9.249 -9.852 1.00 46.44 172 ASN A C 1
ATOM 1318 O O . ASN A 1 172 ? 4.444 -8.307 -10.270 1.00 46.44 172 ASN A O 1
ATOM 1322 N N . ASN A 1 173 ? 2.475 -9.368 -10.105 1.00 46.78 173 ASN A N 1
ATOM 1323 C CA . ASN A 1 173 ? 1.699 -8.163 -10.268 1.00 46.78 173 ASN A CA 1
ATOM 1324 C C . ASN A 1 173 ? 1.891 -7.423 -8.925 1.00 46.78 173 ASN A C 1
ATOM 1326 O O . ASN A 1 173 ? 1.599 -7.991 -7.871 1.00 46.78 173 ASN A O 1
ATOM 1330 N N . PRO A 1 174 ? 2.439 -6.198 -8.907 1.00 49.28 174 PRO A N 1
ATOM 1331 C CA . PRO A 1 174 ? 2.626 -5.455 -7.660 1.00 49.28 174 PRO A CA 1
ATOM 1332 C C . PRO A 1 174 ? 1.287 -5.169 -6.950 1.00 49.28 174 PRO A C 1
ATOM 1334 O O . PRO A 1 174 ? 1.271 -4.714 -5.811 1.00 49.28 174 PRO A O 1
ATOM 1337 N N . CYS A 1 175 ? 0.158 -5.483 -7.598 1.00 49.50 175 CYS A N 1
ATOM 1338 C CA . CYS A 1 175 ? -1.186 -5.486 -7.035 1.00 49.50 175 CYS A CA 1
ATOM 1339 C C . CYS A 1 175 ? -1.794 -6.888 -6.800 1.00 49.50 175 CYS A C 1
ATOM 1341 O O . CYS A 1 175 ? -2.967 -6.945 -6.440 1.00 49.50 175 CYS A O 1
ATOM 1343 N N . SER A 1 176 ? -1.086 -8.010 -7.011 1.00 51.31 176 SER A N 1
ATOM 1344 C CA . SER A 1 176 ? -1.668 -9.358 -6.831 1.00 51.31 176 SER A CA 1
ATOM 1345 C C . SER A 1 176 ? -1.485 -9.985 -5.455 1.00 51.31 176 SER A C 1
ATOM 1347 O O . SER A 1 176 ? -2.087 -11.023 -5.225 1.00 51.31 176 SER A O 1
ATOM 1349 N N . SER A 1 177 ? -0.751 -9.371 -4.527 1.00 59.00 177 SER A N 1
ATOM 1350 C CA . SER A 1 177 ? -0.872 -9.732 -3.110 1.00 59.00 177 SER A CA 1
ATOM 1351 C C . SER A 1 177 ? -0.207 -8.693 -2.215 1.00 59.00 177 SER A C 1
ATOM 1353 O O . SER A 1 177 ? 0.945 -8.857 -1.808 1.00 59.00 177 SER A O 1
ATOM 1355 N N . ILE A 1 178 ? -0.912 -7.599 -1.902 1.00 68.19 178 ILE A N 1
ATOM 1356 C CA . ILE A 1 178 ? -0.477 -6.749 -0.787 1.00 68.19 178 ILE A CA 1
ATOM 1357 C C . ILE A 1 178 ? -0.807 -7.529 0.478 1.00 68.19 178 ILE A C 1
ATOM 1359 O O . ILE A 1 178 ? -1.963 -7.601 0.904 1.00 68.19 178 ILE A O 1
ATOM 1363 N N . SER A 1 179 ? 0.226 -8.148 1.034 1.00 77.81 179 SER A N 1
ATOM 1364 C CA . SER A 1 179 ? 0.155 -8.905 2.268 1.00 77.81 179 SER A CA 1
ATOM 1365 C C . SER A 1 179 ? 0.500 -7.982 3.437 1.00 77.81 179 SER A C 1
ATOM 1367 O O . SER A 1 179 ? 1.606 -7.443 3.502 1.00 77.81 179 SER A O 1
ATOM 1369 N N . ILE A 1 180 ? -0.442 -7.777 4.350 1.00 85.81 180 ILE A N 1
ATOM 1370 C CA . ILE A 1 180 ? -0.291 -6.914 5.520 1.00 85.81 180 ILE A CA 1
ATOM 1371 C C . ILE A 1 180 ? 0.027 -7.735 6.771 1.00 85.81 180 ILE A C 1
ATOM 1373 O O . ILE A 1 180 ? -0.465 -8.850 6.954 1.00 85.81 180 ILE A O 1
ATOM 1377 N N . LEU A 1 181 ? 0.861 -7.170 7.643 1.00 88.56 181 LEU A N 1
ATOM 1378 C CA . LEU A 1 181 ? 1.069 -7.677 8.995 1.00 88.56 181 LEU A CA 1
ATOM 1379 C C . LEU A 1 181 ? -0.022 -7.099 9.900 1.00 88.56 181 LEU A C 1
ATOM 1381 O O . LEU A 1 181 ? -0.136 -5.880 10.023 1.00 88.56 181 LEU A O 1
ATOM 1385 N N . LEU A 1 182 ? -0.810 -7.965 10.536 1.00 93.12 182 LEU A N 1
ATOM 1386 C CA . LEU A 1 182 ? -1.752 -7.574 11.581 1.00 93.12 182 LEU A CA 1
ATOM 1387 C C . LEU A 1 182 ? -1.140 -7.905 12.936 1.00 93.12 182 LEU A C 1
ATOM 1389 O O . LEU A 1 182 ? -1.055 -9.073 13.310 1.00 93.12 182 LEU A O 1
ATOM 1393 N N . SER A 1 183 ? -0.734 -6.882 13.677 1.00 94.25 183 SER A N 1
ATOM 1394 C CA . SER A 1 183 ? -0.228 -7.038 15.039 1.00 94.25 183 SER A CA 1
ATOM 1395 C C . SER A 1 183 ? -1.359 -7.440 15.982 1.00 94.25 183 SER A C 1
ATOM 1397 O O . SER A 1 183 ? -2.508 -7.034 15.796 1.00 94.25 183 SER A O 1
ATOM 1399 N N . GLN A 1 184 ? -1.051 -8.189 17.041 1.00 94.94 184 GLN A N 1
ATOM 1400 C CA . GLN A 1 184 ? -2.037 -8.474 18.085 1.00 94.94 184 GLN A CA 1
ATOM 1401 C C . GLN A 1 184 ? -2.659 -7.167 18.615 1.00 94.94 184 GLN A C 1
ATOM 1403 O O . GLN A 1 184 ? -1.949 -6.230 18.980 1.00 94.94 184 GLN A O 1
ATOM 1408 N N . GLY A 1 185 ? -3.990 -7.109 18.705 1.00 94.25 185 GLY A N 1
ATOM 1409 C CA . GLY A 1 185 ? -4.707 -5.892 19.083 1.00 94.25 185 GLY A CA 1
ATOM 1410 C C . GLY A 1 185 ? -5.272 -5.138 17.880 1.00 94.25 185 GLY A C 1
ATOM 1411 O O . GLY A 1 185 ? -5.789 -5.756 16.954 1.00 94.25 185 GLY A O 1
ATOM 1412 N N . TRP A 1 186 ? -5.297 -3.804 17.955 1.00 96.88 186 TRP A N 1
ATOM 1413 C CA . TRP A 1 186 ? -5.949 -2.944 16.960 1.00 96.88 186 TRP A CA 1
ATOM 1414 C C . TRP A 1 186 ? -5.037 -2.646 15.771 1.00 96.88 186 TRP A C 1
ATOM 1416 O O . TRP A 1 186 ? -3.901 -2.221 15.953 1.00 96.88 186 TRP A O 1
ATOM 1426 N N . ASN A 1 187 ? -5.586 -2.782 14.568 1.00 93.69 187 ASN A N 1
ATO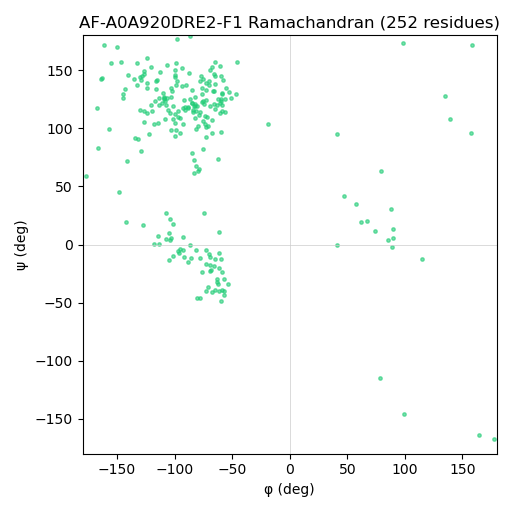M 1427 C CA . ASN A 1 187 ? -4.954 -2.442 13.301 1.00 93.69 187 ASN A CA 1
ATOM 1428 C C . ASN A 1 187 ? -5.930 -1.627 12.449 1.00 93.69 187 ASN A C 1
ATOM 1430 O O . ASN A 1 187 ? -7.151 -1.735 12.597 1.00 93.69 187 ASN A O 1
ATOM 1434 N N . MET A 1 188 ? -5.384 -0.837 11.530 1.00 93.56 188 MET A N 1
ATOM 1435 C CA . MET A 1 188 ? -6.151 -0.128 10.513 1.00 93.56 188 MET A CA 1
ATOM 1436 C C . MET A 1 188 ? -5.791 -0.704 9.148 1.00 93.56 188 MET A C 1
ATOM 1438 O O . MET A 1 188 ? -4.614 -0.777 8.803 1.00 93.56 188 MET A O 1
ATOM 1442 N N . ILE A 1 189 ? -6.799 -1.127 8.390 1.00 90.81 189 ILE A N 1
ATOM 1443 C CA . ILE A 1 189 ? -6.625 -1.764 7.082 1.00 90.81 189 ILE A CA 1
ATOM 1444 C C . ILE A 1 189 ? -7.419 -1.004 6.026 1.00 90.81 189 ILE A C 1
ATOM 1446 O O . ILE A 1 189 ? -8.542 -0.582 6.283 1.00 90.81 189 ILE A O 1
ATOM 1450 N N . GLY A 1 190 ? -6.843 -0.826 4.839 1.00 90.81 190 GLY A N 1
ATOM 1451 C CA . GLY A 1 190 ? -7.554 -0.299 3.675 1.00 90.81 190 GLY A CA 1
ATOM 1452 C C . GLY A 1 190 ? -8.106 -1.436 2.822 1.00 90.81 190 GLY A C 1
ATOM 1453 O O . GLY A 1 190 ? -7.400 -2.413 2.570 1.00 90.81 190 GLY A O 1
ATOM 1454 N N . PHE A 1 191 ? -9.345 -1.312 2.351 1.00 90.06 191 PHE A N 1
ATOM 1455 C CA . PHE A 1 191 ? -9.921 -2.254 1.396 1.00 90.06 191 PHE A CA 1
ATOM 1456 C C . PHE A 1 191 ? -9.663 -1.780 -0.036 1.00 90.06 191 PHE A C 1
ATOM 1458 O O . PHE A 1 191 ? -10.136 -0.721 -0.455 1.00 90.06 191 PHE A O 1
ATOM 1465 N N . TYR A 1 192 ? -8.886 -2.557 -0.790 1.00 84.81 192 TYR A N 1
ATOM 1466 C CA . TYR A 1 192 ? -8.420 -2.174 -2.127 1.00 84.81 192 TYR A CA 1
ATOM 1467 C C . TYR A 1 192 ? -8.913 -3.094 -3.252 1.00 84.81 192 TYR A C 1
ATOM 1469 O O . TYR A 1 192 ? -8.585 -2.842 -4.417 1.00 84.81 192 TYR A O 1
ATOM 1477 N N . CYS A 1 193 ? -9.703 -4.124 -2.932 1.00 86.06 193 CYS A N 1
ATOM 1478 C CA . CYS A 1 193 ? -10.169 -5.101 -3.913 1.00 86.06 193 CYS A CA 1
ATOM 1479 C C . CYS A 1 193 ? -11.003 -4.438 -5.014 1.00 86.06 193 CYS A C 1
ATOM 1481 O O . CYS A 1 193 ? -11.588 -3.370 -4.823 1.00 86.06 193 CYS A O 1
ATOM 1483 N N . SER A 1 194 ? -11.024 -5.056 -6.197 1.00 86.50 194 SER A N 1
ATOM 1484 C CA . SER A 1 194 ? -11.665 -4.484 -7.387 1.00 86.50 194 SER A CA 1
ATOM 1485 C C . SER A 1 194 ? -13.169 -4.288 -7.229 1.00 86.50 194 SER A C 1
ATOM 1487 O O . SER A 1 194 ? -13.724 -3.372 -7.833 1.00 86.50 194 SER A O 1
ATOM 1489 N N . GLU A 1 195 ? -13.806 -5.128 -6.417 1.00 88.12 195 GLU A N 1
ATOM 1490 C CA . GLU A 1 195 ? -15.237 -5.108 -6.149 1.00 88.12 195 GLU A CA 1
ATOM 1491 C C . GLU A 1 195 ? -15.487 -5.042 -4.643 1.00 88.12 195 GLU A C 1
ATOM 1493 O O . GLU A 1 195 ? -14.685 -5.538 -3.848 1.00 88.12 195 GLU A O 1
ATOM 1498 N N . ASN A 1 196 ? -16.598 -4.408 -4.266 1.00 93.44 196 ASN A N 1
ATOM 1499 C CA . ASN A 1 196 ? -17.050 -4.395 -2.883 1.00 93.44 196 ASN A CA 1
ATOM 1500 C C . ASN A 1 196 ? -17.444 -5.817 -2.481 1.00 93.44 196 ASN A C 1
ATOM 1502 O O . ASN A 1 196 ? -18.185 -6.485 -3.205 1.00 93.44 196 ASN A O 1
ATOM 1506 N N . THR A 1 197 ? -16.970 -6.266 -1.323 1.00 93.25 197 THR A N 1
ATOM 1507 C CA . THR A 1 197 ? -17.108 -7.667 -0.912 1.00 93.25 197 THR A CA 1
ATOM 1508 C C . THR A 1 197 ? -17.608 -7.750 0.515 1.00 93.25 197 THR A C 1
ATOM 1510 O O . THR A 1 197 ? -17.133 -7.034 1.393 1.00 93.25 197 THR A O 1
ATOM 1513 N N . ASN A 1 198 ? -18.543 -8.664 0.769 1.00 96.12 198 ASN A N 1
ATOM 1514 C CA . ASN A 1 198 ? -19.093 -8.869 2.101 1.00 96.12 198 ASN A CA 1
ATOM 1515 C C . ASN A 1 198 ? -18.010 -9.150 3.149 1.00 96.12 198 ASN A C 1
ATOM 1517 O O . ASN A 1 198 ? -17.152 -10.006 2.929 1.00 96.12 198 ASN A O 1
ATOM 1521 N N . ALA A 1 199 ? -18.100 -8.500 4.313 1.00 94.25 199 ALA A N 1
ATOM 1522 C CA . ALA A 1 199 ? -17.157 -8.675 5.418 1.00 94.25 199 ALA A CA 1
ATOM 1523 C C . ALA A 1 199 ? -16.984 -10.141 5.832 1.00 94.25 199 ALA A C 1
ATOM 1525 O O . ALA A 1 199 ? -15.881 -10.554 6.174 1.00 94.25 199 ALA A O 1
ATOM 1526 N N . ILE A 1 200 ? -18.048 -10.946 5.744 1.00 94.38 200 ILE A N 1
ATOM 1527 C CA . ILE A 1 200 ? -17.991 -12.383 6.043 1.00 94.38 200 ILE A CA 1
ATOM 1528 C C . ILE A 1 200 ? -17.031 -13.106 5.091 1.00 94.38 200 ILE A C 1
ATOM 1530 O O . ILE A 1 200 ? -16.280 -13.972 5.528 1.00 94.38 200 ILE A O 1
ATOM 1534 N N . ASN A 1 201 ? -17.042 -12.740 3.809 1.00 93.19 201 ASN A N 1
ATOM 1535 C CA . ASN A 1 201 ? -16.202 -13.368 2.794 1.00 93.19 201 ASN A CA 1
ATOM 1536 C C . ASN A 1 201 ? -14.764 -12.856 2.882 1.00 93.19 201 ASN A C 1
ATOM 1538 O O . ASN A 1 201 ? -13.844 -13.662 2.901 1.00 93.19 201 ASN A O 1
ATOM 1542 N N . VAL A 1 202 ? -14.584 -11.535 3.005 1.00 93.06 202 VAL A N 1
ATOM 1543 C CA . VAL A 1 202 ? -13.255 -10.911 3.126 1.00 93.06 202 VAL A CA 1
ATOM 1544 C C . VAL A 1 202 ? -12.489 -11.474 4.319 1.00 93.06 202 VAL A C 1
ATOM 1546 O O . VAL A 1 202 ? -11.308 -11.778 4.230 1.00 93.06 202 VAL A O 1
ATOM 1549 N N . PHE A 1 203 ? -13.165 -11.630 5.454 1.00 93.88 203 PHE A N 1
ATOM 1550 C CA . PHE A 1 203 ? -12.525 -12.051 6.692 1.00 93.88 203 PHE A CA 1
ATOM 1551 C C . PHE A 1 203 ? -12.543 -13.562 6.922 1.00 93.88 203 PHE A C 1
ATOM 1553 O O . PHE A 1 203 ? -12.133 -14.004 7.993 1.00 93.88 203 PHE A O 1
ATOM 1560 N N . ALA A 1 204 ? -12.996 -14.366 5.956 1.00 92.00 204 ALA A N 1
ATOM 1561 C CA . ALA A 1 204 ? -13.167 -15.807 6.133 1.00 92.00 204 ALA A CA 1
ATOM 1562 C C . ALA A 1 204 ? -11.864 -16.513 6.549 1.00 92.00 204 ALA A C 1
ATOM 1564 O O . ALA A 1 204 ? -11.886 -17.372 7.428 1.00 92.00 204 ALA A O 1
ATOM 1565 N N . ALA A 1 205 ? -10.727 -16.112 5.970 1.00 90.69 205 ALA A N 1
ATOM 1566 C CA . ALA A 1 205 ? -9.421 -16.724 6.226 1.00 90.69 205 ALA A CA 1
ATOM 1567 C C . ALA A 1 205 ? -8.872 -16.475 7.642 1.00 90.69 205 ALA A C 1
ATOM 1569 O O . ALA A 1 205 ? -8.010 -17.218 8.106 1.00 90.69 205 ALA A O 1
ATOM 1570 N N . ILE A 1 206 ? -9.350 -15.427 8.318 1.00 93.94 206 ILE A N 1
ATOM 1571 C CA . ILE A 1 206 ? -8.871 -15.000 9.642 1.00 93.94 206 ILE A CA 1
ATOM 1572 C C . ILE A 1 206 ? -10.017 -14.858 10.651 1.00 93.94 206 ILE A C 1
ATOM 1574 O O . ILE A 1 206 ? -9.874 -14.192 11.678 1.00 93.94 206 ILE A O 1
ATOM 1578 N N . GLN A 1 207 ? -11.176 -15.444 10.346 1.00 94.44 207 GLN A N 1
ATOM 1579 C CA . GLN A 1 207 ? -12.417 -15.225 11.083 1.00 94.44 207 GLN A CA 1
ATOM 1580 C C . GLN A 1 207 ? -12.286 -15.594 12.566 1.00 94.44 207 GLN A C 1
ATOM 1582 O O . GLN A 1 207 ? -12.792 -14.873 13.421 1.00 94.44 207 GLN A O 1
ATOM 1587 N N . ASP A 1 208 ? -11.576 -16.680 12.862 1.00 94.69 208 ASP A N 1
ATOM 1588 C CA . ASP A 1 208 ? -11.306 -17.210 14.202 1.00 94.69 208 ASP A CA 1
ATOM 1589 C C . ASP A 1 208 ? -10.372 -16.322 15.039 1.00 94.69 208 ASP A C 1
ATOM 1591 O O . ASP A 1 208 ? -10.321 -16.436 16.265 1.00 94.69 208 ASP A O 1
ATOM 1595 N N . LYS A 1 209 ? -9.645 -15.414 14.386 1.00 96.25 209 LYS A N 1
ATOM 1596 C CA . LYS A 1 209 ? -8.695 -14.498 15.025 1.00 96.25 209 LYS A CA 1
ATOM 1597 C C . LYS A 1 209 ? -9.255 -13.095 15.194 1.00 96.25 209 LYS A C 1
ATOM 1599 O O . LYS A 1 209 ? -8.645 -12.274 15.878 1.00 96.25 209 LYS A O 1
ATOM 1604 N N . ILE A 1 210 ? -10.402 -12.791 14.592 1.00 96.31 210 ILE A N 1
ATOM 1605 C CA . ILE A 1 210 ? -11.029 -11.474 14.681 1.00 96.31 210 ILE A CA 1
ATOM 1606 C C . ILE A 1 210 ? -11.884 -11.388 15.938 1.00 96.31 210 ILE A C 1
ATOM 1608 O O . ILE A 1 210 ? -12.871 -12.095 16.096 1.00 96.31 210 ILE A O 1
ATOM 1612 N N . ILE A 1 211 ? -11.558 -10.421 16.791 1.00 95.12 211 ILE A N 1
ATOM 1613 C CA . ILE A 1 211 ? -12.399 -10.043 17.929 1.00 95.12 211 ILE A CA 1
ATOM 1614 C C . ILE A 1 211 ? -13.527 -9.123 17.451 1.00 95.12 211 ILE A C 1
ATOM 1616 O O . ILE A 1 211 ? -14.676 -9.283 17.850 1.00 95.12 211 ILE A O 1
ATOM 1620 N N . ILE A 1 212 ? -13.194 -8.122 16.630 1.00 95.62 212 ILE A N 1
ATOM 1621 C CA . ILE A 1 212 ? -14.148 -7.153 16.075 1.00 95.62 212 ILE A CA 1
ATOM 1622 C C . ILE A 1 212 ? -13.527 -6.423 14.878 1.00 95.62 212 ILE A C 1
ATOM 1624 O O . ILE A 1 212 ? -12.350 -6.071 14.924 1.00 95.62 212 ILE A O 1
ATOM 1628 N N . ALA A 1 213 ? -14.318 -6.126 13.849 1.00 96.94 213 ALA A N 1
ATOM 1629 C CA . ALA A 1 213 ? -13.978 -5.125 12.834 1.00 96.94 213 ALA A CA 1
ATOM 1630 C C . ALA A 1 213 ? -15.030 -4.008 12.801 1.00 96.94 213 ALA A C 1
ATOM 1632 O O . ALA A 1 213 ? -16.178 -4.246 13.177 1.00 96.94 213 ALA A O 1
ATOM 1633 N N . LYS A 1 214 ? -14.652 -2.792 12.394 1.00 94.25 214 LYS A N 1
ATOM 1634 C CA . LYS A 1 214 ? -15.535 -1.620 12.317 1.00 94.25 214 LYS A CA 1
ATOM 1635 C C . LYS A 1 214 ? -15.266 -0.764 11.085 1.00 94.25 214 LYS A C 1
ATOM 1637 O O . LYS A 1 214 ? -14.111 -0.612 10.687 1.00 94.25 214 LYS A O 1
ATOM 1642 N N . ASP A 1 215 ? -16.322 -0.168 10.543 1.00 91.25 215 ASP A N 1
ATOM 1643 C CA . ASP A 1 215 ? -16.226 0.906 9.550 1.00 91.25 215 ASP A CA 1
ATOM 1644 C C . ASP A 1 215 ? -16.096 2.294 10.217 1.00 91.25 215 ASP A C 1
ATOM 1646 O O . ASP A 1 215 ? -16.117 2.428 11.446 1.00 91.25 215 ASP A O 1
ATOM 1650 N N . GLY A 1 216 ? -15.984 3.348 9.403 1.00 84.50 216 GLY A N 1
ATOM 1651 C CA . GLY A 1 216 ? -15.927 4.735 9.883 1.00 84.50 216 GLY A CA 1
ATOM 1652 C C . GLY A 1 216 ? -17.237 5.277 10.479 1.00 84.50 216 GLY A C 1
ATOM 1653 O O . GLY A 1 216 ? -17.227 6.345 11.085 1.00 84.50 216 GLY A O 1
ATOM 1654 N N . GLN A 1 217 ? -18.357 4.565 10.328 1.00 86.62 217 GLN A N 1
ATOM 1655 C CA . GLN A 1 217 ? -19.675 4.937 10.861 1.00 86.62 217 GLN A CA 1
ATOM 1656 C C . GLN A 1 217 ? -19.972 4.248 12.204 1.00 86.62 217 GLN A C 1
ATOM 1658 O O . GLN A 1 217 ? -20.951 4.577 12.872 1.00 86.62 217 GLN A O 1
ATOM 1663 N N . GLY A 1 218 ? -19.111 3.319 12.630 1.00 84.94 218 GLY A N 1
ATOM 1664 C CA . GLY A 1 218 ? -19.253 2.561 13.869 1.00 84.94 218 GLY A CA 1
ATOM 1665 C C . GLY A 1 218 ? -20.038 1.258 13.718 1.00 84.94 218 GLY A C 1
ATOM 1666 O O . GLY A 1 218 ? -20.259 0.578 14.725 1.00 84.94 218 GLY A O 1
ATOM 1667 N N . ASN A 1 219 ? -20.419 0.875 12.496 1.00 89.88 219 ASN A N 1
ATOM 1668 C CA . ASN A 1 219 ? -20.968 -0.449 12.232 1.00 89.88 219 ASN A CA 1
ATOM 1669 C C . ASN A 1 219 ? -19.893 -1.503 12.492 1.00 89.88 219 ASN A C 1
ATOM 1671 O O . ASN A 1 219 ? -18.712 -1.264 12.240 1.00 89.88 219 ASN A O 1
ATOM 1675 N N . ALA A 1 220 ? -20.293 -2.666 13.006 1.00 94.69 220 ALA A N 1
ATOM 1676 C CA . ALA A 1 220 ? -19.354 -3.677 13.477 1.00 94.69 220 ALA A CA 1
ATOM 1677 C C . ALA A 1 220 ? -19.581 -5.052 12.846 1.00 94.69 220 ALA A C 1
ATOM 1679 O O . ALA A 1 220 ? -20.714 -5.470 12.612 1.00 94.69 220 ALA A O 1
ATOM 1680 N N . TYR A 1 221 ? -18.486 -5.776 12.646 1.00 96.31 221 TYR A N 1
ATOM 1681 C CA . TYR A 1 221 ? -18.454 -7.202 12.351 1.00 96.31 221 TYR A CA 1
ATOM 1682 C C . TYR A 1 221 ? -17.904 -7.952 13.570 1.00 96.31 221 TYR A C 1
ATOM 1684 O O . TYR A 1 221 ? -16.833 -7.617 14.080 1.00 96.31 221 TYR A O 1
ATOM 1692 N N . LEU A 1 222 ? -18.667 -8.931 14.055 1.00 95.69 222 LEU A N 1
ATOM 1693 C CA . LEU A 1 222 ? -18.418 -9.719 15.264 1.00 95.69 222 LEU A CA 1
ATOM 1694 C C . LEU A 1 222 ? -18.658 -11.205 14.931 1.00 95.69 222 LEU A C 1
ATOM 1696 O O . LEU A 1 222 ? -19.801 -11.670 15.026 1.00 95.69 222 LEU A O 1
ATOM 1700 N N . PRO A 1 223 ? -17.618 -11.954 14.521 1.00 92.69 223 PRO A N 1
ATOM 1701 C CA . PRO A 1 223 ? -17.776 -13.329 14.046 1.00 92.69 223 PRO A CA 1
ATOM 1702 C C . PRO A 1 223 ? -18.262 -14.287 15.139 1.00 92.69 223 PRO A C 1
ATOM 1704 O O . PRO A 1 223 ? -19.170 -15.075 14.887 1.00 92.69 223 PRO A O 1
ATOM 1707 N N . ASP A 1 224 ? -17.777 -14.136 16.375 1.00 92.75 224 ASP A N 1
ATOM 1708 C CA . ASP A 1 224 ? -18.218 -14.926 17.538 1.00 92.75 224 ASP A CA 1
ATOM 1709 C C . ASP A 1 224 ? -19.722 -14.791 17.834 1.00 92.75 224 ASP A C 1
ATOM 1711 O O . ASP A 1 224 ? -20.336 -15.657 18.457 1.00 92.75 224 ASP A O 1
ATOM 1715 N N . TRP A 1 225 ? -20.326 -13.686 17.393 1.00 93.19 225 TRP A N 1
ATOM 1716 C CA . TRP A 1 225 ? -21.740 -13.367 17.595 1.00 93.19 225 TRP A CA 1
ATOM 1717 C C . TRP A 1 225 ? -22.552 -13.596 16.318 1.00 93.19 225 TRP A C 1
ATOM 1719 O O . TRP A 1 225 ? -23.743 -13.286 16.284 1.00 93.19 225 TRP A O 1
ATOM 1729 N N . ASN A 1 226 ? -21.908 -14.112 15.264 1.00 92.38 226 ASN A N 1
ATOM 1730 C CA . ASN A 1 226 ? -22.454 -14.260 13.921 1.00 92.38 226 ASN A CA 1
ATOM 1731 C C . ASN A 1 226 ? -23.150 -12.978 13.426 1.00 92.38 226 ASN A C 1
ATOM 1733 O O . ASN A 1 226 ? -24.247 -13.016 12.865 1.00 92.38 226 ASN A O 1
ATOM 1737 N N . PHE A 1 227 ? -22.535 -11.824 13.697 1.00 94.31 227 PHE A N 1
ATOM 1738 C CA . PHE A 1 227 ? -23.111 -10.514 13.418 1.00 94.31 227 PHE A CA 1
ATOM 1739 C C . PHE A 1 227 ? -22.259 -9.750 12.403 1.00 94.31 227 PHE A C 1
ATOM 1741 O O . PHE A 1 227 ? -21.078 -9.495 12.635 1.00 94.31 227 PHE A O 1
ATOM 1748 N N . ASN A 1 228 ? -22.882 -9.340 11.296 1.00 96.19 228 ASN A N 1
ATOM 1749 C CA . ASN A 1 228 ? -22.289 -8.447 10.305 1.00 96.19 228 ASN A CA 1
ATOM 1750 C C . ASN A 1 228 ? -23.164 -7.198 10.134 1.00 96.19 228 ASN A C 1
ATOM 1752 O O . ASN A 1 228 ? -24.129 -7.211 9.372 1.00 96.19 228 ASN A O 1
ATOM 1756 N N . GLY A 1 229 ? -22.824 -6.128 10.853 1.00 94.00 229 GLY A N 1
ATOM 1757 C CA . GLY A 1 229 ? -23.435 -4.809 10.693 1.00 94.00 229 GLY A CA 1
ATOM 1758 C C . GLY A 1 229 ? -22.747 -3.930 9.647 1.00 94.00 229 GLY A C 1
ATOM 1759 O O . GLY A 1 229 ? -23.334 -2.933 9.248 1.00 94.00 229 GLY A O 1
ATOM 1760 N N . ILE A 1 230 ? -21.530 -4.281 9.208 1.00 96.38 230 ILE A N 1
ATOM 1761 C CA . ILE A 1 230 ? -20.792 -3.546 8.164 1.00 96.38 230 ILE A CA 1
ATOM 1762 C C . ILE A 1 230 ? -21.422 -3.805 6.790 1.00 96.38 230 ILE A C 1
ATOM 1764 O O . ILE A 1 230 ? -21.553 -2.893 5.985 1.00 96.38 230 ILE A O 1
ATOM 1768 N N . GLY A 1 231 ? -21.837 -5.047 6.530 1.00 96.31 231 GLY A N 1
ATOM 1769 C CA . GLY A 1 231 ? -22.274 -5.468 5.204 1.00 96.31 231 GLY A CA 1
ATOM 1770 C C . GLY A 1 231 ? -21.067 -5.733 4.312 1.00 96.31 231 GLY A C 1
ATOM 1771 O O . GLY A 1 231 ? -20.299 -6.660 4.595 1.00 96.31 231 GLY A O 1
ATOM 1772 N N . ASP A 1 232 ? -20.917 -4.934 3.261 1.00 96.75 232 ASP A N 1
ATOM 1773 C CA . ASP A 1 232 ? -19.823 -5.042 2.298 1.00 96.75 232 ASP A CA 1
ATOM 1774 C C . ASP A 1 232 ? -18.710 -4.045 2.623 1.00 96.75 232 ASP A C 1
ATOM 1776 O O . ASP A 1 232 ? -18.964 -2.906 3.015 1.00 96.75 232 ASP A O 1
ATOM 1780 N N . LEU A 1 233 ? -17.460 -4.479 2.470 1.00 94.75 233 LEU A N 1
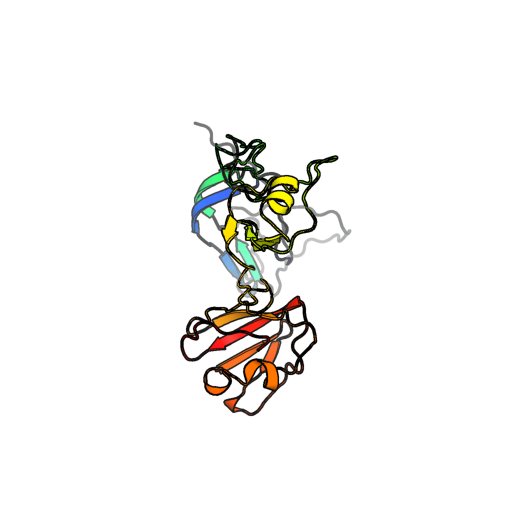ATOM 1781 C CA . LEU A 1 233 ? -16.328 -3.569 2.463 1.00 94.75 233 LEU A CA 1
ATOM 1782 C C . LEU A 1 233 ? -16.292 -2.852 1.116 1.00 94.75 233 LEU A C 1
ATOM 1784 O O . LEU A 1 233 ? -16.436 -3.476 0.064 1.00 94.75 233 LEU A O 1
ATOM 1788 N N . GLU A 1 234 ? -16.091 -1.542 1.161 1.00 93.19 234 GLU A N 1
ATOM 1789 C CA . GLU A 1 234 ? -16.121 -0.659 0.008 1.00 93.19 234 GLU A CA 1
ATOM 1790 C C . GLU A 1 234 ? -14.710 -0.273 -0.418 1.00 93.19 234 GLU A C 1
ATOM 1792 O O . GLU A 1 234 ? -13.853 0.079 0.400 1.00 93.19 234 GLU A O 1
ATOM 1797 N N . ARG A 1 235 ? -14.445 -0.339 -1.724 1.00 89.06 235 ARG A N 1
ATOM 1798 C CA . ARG A 1 235 ? -13.127 -0.012 -2.272 1.00 89.06 235 ARG A CA 1
ATOM 1799 C C . ARG A 1 235 ? -12.734 1.425 -1.929 1.00 89.06 235 ARG A C 1
ATOM 1801 O O . ARG A 1 235 ? -13.479 2.364 -2.192 1.00 89.06 235 ARG A O 1
ATOM 1808 N N . GLY A 1 236 ? -11.524 1.590 -1.400 1.00 85.88 236 GLY A N 1
ATOM 1809 C CA . GLY A 1 236 ? -10.970 2.884 -1.000 1.00 85.88 236 GLY A CA 1
ATOM 1810 C C . GLY A 1 236 ? -11.288 3.288 0.441 1.00 85.88 236 GLY A C 1
ATOM 1811 O O . GLY A 1 236 ? -10.800 4.324 0.887 1.00 85.88 236 GLY A O 1
ATOM 1812 N N . TYR A 1 237 ? -12.052 2.482 1.183 1.00 88.81 237 TYR A N 1
ATOM 1813 C CA . TYR A 1 237 ? -12.363 2.742 2.588 1.00 88.81 237 TYR A CA 1
ATOM 1814 C C . TYR A 1 237 ? -11.391 2.036 3.536 1.00 88.81 237 TYR A C 1
ATOM 1816 O O . TYR A 1 237 ? -10.824 0.984 3.229 1.00 88.81 237 TYR A O 1
ATOM 1824 N N . GLY A 1 238 ? -11.209 2.642 4.711 1.00 91.31 238 GLY A N 1
ATOM 1825 C CA . GLY A 1 238 ? -10.444 2.085 5.822 1.00 91.31 238 GLY A CA 1
ATOM 1826 C C . GLY A 1 238 ? -11.347 1.447 6.878 1.00 91.31 238 GLY A C 1
ATOM 1827 O O . GLY A 1 238 ? -12.436 1.946 7.161 1.00 91.31 238 GLY A O 1
ATOM 1828 N N . TYR A 1 239 ? -10.862 0.373 7.493 1.00 94.12 239 TYR A N 1
ATOM 1829 C CA . TYR A 1 239 ? -11.543 -0.389 8.533 1.00 94.12 239 TYR A CA 1
ATOM 1830 C C . TYR A 1 239 ? -10.621 -0.577 9.733 1.00 94.12 239 TYR A C 1
ATOM 1832 O O . TYR A 1 239 ? -9.420 -0.817 9.591 1.00 94.12 239 TYR A O 1
ATOM 1840 N N . LEU A 1 240 ? -11.191 -0.489 10.931 1.00 95.88 240 LEU A N 1
ATOM 1841 C CA . LEU A 1 240 ? -10.495 -0.831 12.167 1.00 95.88 240 LEU A CA 1
ATOM 1842 C C . LEU A 1 240 ? -10.756 -2.294 12.485 1.00 95.88 240 LEU A C 1
ATOM 1844 O O . LEU A 1 240 ? -11.908 -2.692 12.619 1.00 95.88 240 LEU A O 1
ATOM 1848 N N . ILE A 1 241 ? -9.704 -3.083 12.656 1.00 96.81 241 ILE A N 1
ATOM 1849 C CA . ILE A 1 241 ? -9.800 -4.506 12.976 1.00 96.81 241 ILE A CA 1
ATOM 1850 C C . ILE A 1 241 ? -9.022 -4.804 14.250 1.00 96.81 241 ILE A C 1
ATOM 1852 O O . ILE A 1 241 ? -7.902 -4.331 14.436 1.00 96.81 241 ILE A O 1
ATOM 1856 N N . LYS A 1 242 ? -9.620 -5.580 15.152 1.00 96.75 242 LYS A N 1
ATOM 1857 C CA . LYS A 1 242 ? -8.958 -6.086 16.349 1.00 96.75 242 LYS A CA 1
ATOM 1858 C C . LYS A 1 242 ? -8.775 -7.588 16.236 1.00 96.75 242 LYS A C 1
ATOM 1860 O O . LYS A 1 242 ? -9.770 -8.307 16.136 1.00 96.75 242 LYS A O 1
ATOM 1865 N N . VAL A 1 243 ? -7.533 -8.045 16.323 1.00 97.31 243 VAL A N 1
ATOM 1866 C CA . VAL A 1 243 ? -7.181 -9.469 16.259 1.00 97.31 243 VAL A CA 1
ATOM 1867 C C . VAL A 1 243 ? -6.647 -9.982 17.597 1.00 97.31 243 VAL A C 1
ATOM 1869 O O . VAL A 1 243 ? -6.065 -9.224 18.382 1.00 97.31 243 VAL A O 1
ATOM 1872 N N . SER A 1 244 ? -6.905 -11.256 17.894 1.00 96.25 244 SER A N 1
ATOM 1873 C CA . SER A 1 244 ? -6.523 -11.927 19.145 1.00 96.25 244 SER A CA 1
ATOM 1874 C C . SER A 1 244 ? -5.040 -12.298 19.208 1.00 96.25 244 SER A C 1
ATOM 1876 O O . SER A 1 244 ? -4.485 -12.379 20.305 1.00 96.25 244 SER A O 1
ATOM 1878 N N . GLU A 1 245 ? -4.391 -12.448 18.055 1.00 94.81 245 GLU A N 1
ATOM 1879 C CA . GLU A 1 245 ? -2.975 -12.772 17.879 1.00 94.81 245 GLU A CA 1
ATOM 1880 C C . GLU A 1 245 ? -2.430 -12.160 16.578 1.00 94.81 245 GLU A C 1
ATOM 1882 O O . GLU A 1 245 ? -3.195 -11.636 15.768 1.00 94.81 245 GLU A O 1
ATOM 1887 N N . GLU A 1 246 ? -1.108 -12.194 16.397 1.00 95.62 246 GLU A N 1
ATOM 1888 C CA . GLU A 1 246 ? -0.453 -11.671 15.194 1.00 95.62 246 GLU A CA 1
ATOM 1889 C C . GLU A 1 246 ? -0.737 -12.548 13.964 1.00 95.62 246 GLU A C 1
ATOM 1891 O O . GLU A 1 246 ? -0.682 -13.779 14.028 1.00 95.62 246 GLU A O 1
ATOM 1896 N N . ILE A 1 247 ? -1.017 -11.909 12.826 1.00 92.62 247 ILE A N 1
ATOM 1897 C CA . ILE A 1 247 ? -1.226 -12.567 11.534 1.00 92.62 247 ILE A CA 1
ATOM 1898 C C . ILE A 1 247 ? -0.240 -11.970 10.538 1.00 92.62 247 ILE A C 1
ATOM 1900 O O . ILE A 1 247 ? -0.334 -10.797 10.175 1.00 92.62 247 ILE A O 1
ATOM 1904 N N . SER A 1 248 ? 0.705 -12.791 10.090 1.00 88.06 248 SER A N 1
ATOM 1905 C CA . SER A 1 248 ? 1.642 -12.429 9.032 1.00 88.06 248 SER A CA 1
ATOM 1906 C C . SER A 1 248 ? 1.056 -12.742 7.658 1.00 88.06 248 SER A C 1
ATOM 1908 O O . SER A 1 248 ? 0.306 -13.702 7.485 1.00 88.06 248 SER A O 1
ATOM 1910 N N . ASN A 1 249 ? 1.433 -11.925 6.678 1.00 83.38 249 ASN A N 1
ATOM 1911 C CA . ASN A 1 249 ? 1.086 -12.089 5.270 1.00 83.38 249 ASN A CA 1
ATOM 1912 C C . ASN A 1 249 ? -0.427 -12.135 4.965 1.00 83.38 249 ASN A C 1
ATOM 1914 O O . ASN A 1 249 ? -0.844 -12.846 4.054 1.00 83.38 249 ASN A O 1
ATOM 1918 N N . TYR A 1 250 ? -1.261 -11.392 5.697 1.00 87.62 250 TYR A N 1
ATOM 1919 C CA . TYR A 1 250 ? -2.700 -11.369 5.426 1.00 87.62 250 TYR A CA 1
ATOM 1920 C C . TYR A 1 250 ? -3.004 -10.593 4.140 1.00 87.62 250 TYR A C 1
ATOM 1922 O O . TYR A 1 250 ? -2.641 -9.426 4.028 1.00 87.62 250 TYR A O 1
ATOM 1930 N N . ASN A 1 251 ? -3.698 -11.207 3.187 1.00 87.75 251 ASN A N 1
ATOM 1931 C CA . ASN A 1 251 ? -4.190 -10.536 1.989 1.00 87.75 251 ASN A CA 1
ATOM 1932 C C . ASN A 1 251 ? -5.713 -10.385 2.081 1.00 87.75 251 ASN A C 1
ATOM 1934 O O . ASN A 1 251 ? -6.435 -11.356 2.264 1.00 87.75 251 ASN A O 1
ATOM 1938 N N . ILE A 1 252 ? -6.197 -9.149 1.968 1.00 87.44 252 ILE A N 1
ATOM 1939 C CA . ILE A 1 252 ? -7.621 -8.817 2.110 1.00 87.44 252 ILE A CA 1
ATOM 1940 C C . ILE A 1 252 ? -8.457 -9.148 0.858 1.00 87.44 252 ILE A C 1
ATOM 1942 O O . ILE A 1 252 ? -9.682 -9.081 0.914 1.00 87.44 252 ILE A O 1
ATOM 1946 N N . CYS A 1 253 ? -7.810 -9.454 -0.269 1.00 84.56 253 CYS A N 1
ATOM 1947 C CA . CYS A 1 253 ? -8.452 -9.735 -1.557 1.00 84.56 253 CYS A CA 1
ATOM 1948 C C . CYS A 1 253 ? -8.263 -11.178 -2.041 1.00 84.56 253 CYS A C 1
ATOM 1950 O O . CYS A 1 253 ? -8.615 -11.470 -3.185 1.00 84.56 253 CYS A O 1
ATOM 1952 N N . GLU A 1 254 ? -7.684 -12.040 -1.204 1.00 73.31 254 GLU A N 1
ATOM 1953 C CA . GLU A 1 254 ? -7.542 -13.482 -1.451 1.00 73.31 254 GLU A CA 1
ATOM 1954 C C . GLU A 1 254 ? -8.691 -14.297 -0.855 1.00 73.31 254 GLU A C 1
ATOM 1956 O O . GLU A 1 254 ? -9.242 -13.891 0.194 1.00 73.31 254 GLU A O 1
#

pLDDT: mean 72.74, std 23.71, range [22.75, 97.31]

Solvent-accessible surface area (backbone atoms only — not comparable to full-atom values): 16016 Å² total; per-residue (Å²): 132,90,80,82,83,85,88,82,89,79,90,78,72,93,71,84,86,78,92,80,86,92,69,60,57,48,60,62,52,52,76,45,84,39,76,48,76,44,64,36,78,77,64,79,94,72,77,66,68,84,80,46,94,86,66,72,94,74,88,75,92,83,77,94,71,92,69,96,69,88,78,66,82,76,47,74,49,75,47,78,66,53,47,56,66,48,49,78,42,73,63,30,74,27,15,64,48,84,82,26,71,56,44,30,94,76,26,80,39,68,66,80,70,58,44,56,84,80,64,82,78,74,42,68,80,44,75,47,86,88,60,83,52,77,101,49,90,54,36,20,15,31,71,60,66,46,64,26,51,19,66,52,46,27,44,31,23,61,37,84,54,63,46,87,36,65,48,82,71,71,80,72,47,91,82,71,65,68,52,41,75,40,55,58,38,80,40,80,46,74,39,76,43,98,60,66,42,42,47,70,65,46,38,54,90,49,41,92,40,39,66,35,34,28,48,91,86,68,34,39,33,28,58,94,72,75,39,70,60,56,49,54,47,49,59,80,41,60,33,43,37,28,27,78,50,68,42,76,66,46,42,71,78,104

Foldseek 3Di:
DDDDDDDDDDDDDDDPDDDDDDFQWDFPADWAWDKDKDWPVVDPDDDDVPPPVPDDDDDDPDDDDPDDDDDPDGDMDMDTPIDRPGDTGGADEDCCDPQFPGHDPPGPDYPPPGHHDDPPCDDQFAADPPQDDDQAQFWWQFPVRAIASDCSRCVRRVGNDTHTDHRPDPPPPVPPFPFDKDAAFKDKDADAAPDWAFPCVLCVVPLVFWCWKAFPVGQIDGSVVPDGRPGTHDHGGMMMTHTRHIDGRRGSHD

Sequence (254 aa):
MKKSFYKLYMVVLLFPCYMYSQSNTYCEGEWIEQITTYNCSSFNEQVSCENIDGCIWQYSWGGWVSGGSNDCLGGQITIDNSYCDGEMVSVFLGCTDESASNYNSNANQDDGSCYFENNLDQCDANLILGCMSLAVWDPVCGCDGVTYSNSGDAACNSINDFTNGECNYISNNPCSSISILLSQGWNMIGFYCSENTNAINVFAAIQDKIIIAKDGQGNAYLPDWNFNGIGDLERGYGYLIKVSEEISNYNICE

Mean predicted aligned error: 21.21 Å

Nearest PDB structures (foldseek):
  4hgu-assembly1_A  TM=9.065E-01  e=3.000E-01  Galleria mellonella
  2kmo-assembly1_A  TM=8.198E-01  e=1.502E-01  Hirudo medicinalis

Secondary structure (DSSP, 8-state):
-------------S-S----SS--EEEEEEEE--EEEEEGGG--S---GGGSTT-------------------S-EEEEE--EEEEEEEEP-BS---TTSTT--TT-SB--S----TT----------TT---------EEETTSPEESSHHHHHHTT---EEESS-------TTS--EEEE-SEEEEEE---SS-EEHHHHTGGGGGGEEEEE-TT--EEEGGGTEESS-EEPTT-EEEEEESS-EEEEETT-